Protein AF-H2ZKL7-F1 (afdb_monomer_lite)

Organism: Ciona savignyi (NCBI:txid51511)

Secondary structure (DSSP, 8-state):
--EEE--S-TTPPPSEEE--HHHHH-STTHHHH--HHHHHHHHHHHHHH----SS--TTS-SEEE-TTS-EEES-SSTT--EEEEEE-TTT--EEEPPPBTTTTB--TTTEEEEE-SS--TT----TTT-TTSTT--S--B--TT-SSSB--TTS--HHHHHTTT--HHHHHHTSTTTGGGTT---TT----PPPP---PPPP---------SGGGTT--------

Radius of gyration: 25.39 Å; chains: 1; bounding box: 55×56×82 Å

pLDDT: mean 87.04, std 11.71, range [39.78, 98.5]

Foldseek 3Di: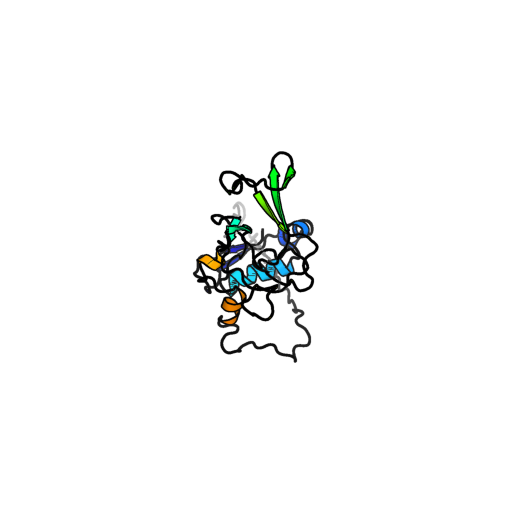
DWAFAADDFFQDATDDIDDDPCNVPDPVCCVVQNDPVLVVVLRVLCHHGVAAAQAADPPWFQWDADPVRDIAGRFFPSQQDFFWWFADPVPRDIDGFDQDPVVSDTPRPGIHTDGDLDGDLLAADDSRYCSNRPSHDHWQACDPVRSNSHQDLPRRHPRNVRVVSHTSVVSVCCHPCNDPHPPPDDPPCPDPDDDDDDDDPDDPDDDDDDDPDPVCPPPDDDDDDD

InterPro domains:
  IPR013642 Calcium-activated chloride channel, N-terminal [PF08434] (2-181)

Structure (mmCIF, N/CA/C/O backbone):
data_AF-H2ZKL7-F1
#
_entry.id   AF-H2ZKL7-F1
#
loop_
_atom_site.group_PDB
_atom_site.id
_atom_site.type_symbol
_atom_site.label_atom_id
_atom_site.label_alt_id
_atom_site.label_comp_id
_atom_site.label_asym_id
_atom_site.label_entity_id
_atom_site.label_seq_id
_atom_site.pdbx_PDB_ins_code
_atom_site.Cartn_x
_atom_site.Cartn_y
_atom_site.Cartn_z
_atom_site.occupancy
_atom_site.B_iso_or_equiv
_atom_site.auth_seq_id
_atom_site.auth_comp_id
_atom_site.auth_asym_id
_atom_site.auth_atom_id
_atom_site.pdbx_PDB_model_num
ATOM 1 N N . MET A 1 1 ? -1.569 13.311 -9.581 1.00 73.75 1 MET A N 1
ATOM 2 C CA . MET A 1 1 ? -1.276 12.166 -8.708 1.00 73.75 1 MET A CA 1
ATOM 3 C C . MET A 1 1 ? -0.642 11.090 -9.568 1.00 73.75 1 MET A C 1
ATOM 5 O O . MET A 1 1 ? -1.073 10.976 -10.717 1.00 73.75 1 MET A O 1
ATOM 9 N N . PRO A 1 2 ? 0.413 10.406 -9.107 1.00 88.00 2 PRO A N 1
ATOM 10 C CA . PRO A 1 2 ? 0.814 9.159 -9.740 1.00 88.00 2 PRO A CA 1
ATOM 11 C C . PRO A 1 2 ? -0.353 8.167 -9.654 1.00 88.00 2 PRO A C 1
ATOM 13 O O . PRO A 1 2 ? -1.121 8.232 -8.701 1.00 88.00 2 PRO A O 1
ATOM 16 N N . TYR A 1 3 ? -0.551 7.363 -10.692 1.00 91.62 3 TYR A N 1
ATOM 17 C CA . TYR A 1 3 ? -1.569 6.314 -10.690 1.00 91.62 3 TYR A CA 1
ATOM 18 C C . TYR A 1 3 ? -1.188 5.207 -11.668 1.00 91.62 3 TYR A C 1
ATOM 20 O O . TYR A 1 3 ? -0.462 5.445 -12.643 1.00 91.62 3 TYR A O 1
ATOM 28 N N . THR A 1 4 ? -1.761 4.031 -11.458 1.00 95.44 4 THR A N 1
ATOM 29 C CA . THR A 1 4 ? -1.640 2.882 -12.346 1.00 95.44 4 THR A CA 1
ATOM 30 C C . THR A 1 4 ? -2.977 2.591 -12.991 1.00 95.44 4 THR A C 1
ATOM 32 O O . THR A 1 4 ? -3.998 2.472 -12.323 1.00 95.44 4 THR A O 1
ATOM 35 N N . LEU A 1 5 ? -2.986 2.469 -14.317 1.00 95.38 5 LEU A N 1
ATOM 36 C CA . LEU A 1 5 ? -4.189 2.053 -15.023 1.00 95.38 5 LEU A CA 1
ATOM 37 C C . LEU A 1 5 ? -4.313 0.528 -14.984 1.00 95.38 5 LEU A C 1
ATOM 39 O O . LEU A 1 5 ? -3.530 -0.166 -15.636 1.00 95.38 5 LEU A O 1
ATOM 43 N N . GLN A 1 6 ? -5.316 0.011 -14.282 1.00 92.62 6 GLN A N 1
ATOM 44 C CA . GLN A 1 6 ? -5.553 -1.422 -14.118 1.00 92.62 6 GLN A CA 1
ATOM 45 C C . GLN A 1 6 ? -7.046 -1.739 -14.263 1.00 92.62 6 GLN A C 1
ATOM 47 O O . GLN A 1 6 ? -7.893 -1.061 -13.697 1.00 92.62 6 GLN A O 1
ATOM 52 N N . TYR A 1 7 ? -7.358 -2.767 -15.055 1.00 90.62 7 TYR A N 1
ATOM 53 C CA . TYR A 1 7 ? -8.729 -3.251 -15.293 1.00 90.62 7 TYR A CA 1
ATOM 54 C C . TYR A 1 7 ? -8.841 -4.780 -15.157 1.00 90.62 7 TYR A C 1
ATOM 56 O O . TYR A 1 7 ? -9.869 -5.359 -15.506 1.00 90.62 7 TYR A O 1
ATOM 64 N N . GLY A 1 8 ? -7.740 -5.441 -14.784 1.00 93.19 8 GLY A N 1
ATOM 65 C CA . GLY A 1 8 ? -7.643 -6.898 -14.718 1.00 93.19 8 GLY A CA 1
ATOM 66 C C . GLY A 1 8 ? -8.291 -7.474 -13.462 1.00 93.19 8 GLY A C 1
ATOM 67 O O . GLY A 1 8 ? -8.859 -6.754 -12.648 1.00 93.19 8 GLY A O 1
ATOM 68 N N . GLN A 1 9 ? -8.212 -8.787 -13.291 1.00 95.31 9 GLN A N 1
ATOM 69 C CA . GLN A 1 9 ? -8.537 -9.421 -12.016 1.00 95.31 9 GLN A CA 1
ATOM 70 C C . GLN A 1 9 ? -7.347 -9.328 -11.056 1.00 95.31 9 GLN A C 1
ATOM 72 O O . GLN A 1 9 ? -6.279 -8.826 -11.403 1.00 95.31 9 GLN A O 1
ATOM 77 N N . CYS A 1 10 ? -7.532 -9.793 -9.823 1.00 97.38 10 CYS A N 1
ATOM 78 C CA . CYS A 1 10 ? -6.416 -9.923 -8.898 1.00 97.38 10 CYS A CA 1
ATOM 79 C C . CYS A 1 10 ? -5.288 -10.772 -9.501 1.00 97.38 10 CYS A C 1
ATOM 81 O O . CYS A 1 10 ? -5.544 -11.880 -9.973 1.00 97.38 10 CYS A O 1
ATOM 83 N N . GLY A 1 11 ? -4.054 -10.269 -9.456 1.00 97.31 11 GLY A N 1
ATOM 84 C CA . GLY A 1 11 ? -2.891 -10.945 -10.039 1.00 97.31 11 GLY A CA 1
ATOM 85 C C . GLY A 1 11 ? -2.596 -10.560 -11.492 1.00 97.31 11 GLY A C 1
ATOM 86 O O . GLY A 1 11 ? -1.496 -10.832 -11.974 1.00 97.31 11 GLY A O 1
ATOM 87 N N . ASP A 1 12 ? -3.534 -9.913 -12.192 1.00 97.25 12 ASP A N 1
ATOM 88 C CA . ASP A 1 12 ? -3.324 -9.476 -13.572 1.00 97.25 12 ASP A CA 1
ATOM 89 C C . ASP A 1 12 ? -2.547 -8.151 -13.612 1.00 97.25 12 ASP A C 1
ATOM 91 O O . ASP A 1 12 ? -3.013 -7.155 -13.053 1.00 97.25 12 ASP A O 1
ATOM 95 N N . PRO A 1 13 ? -1.416 -8.073 -14.336 1.00 97.06 13 PRO A N 1
ATOM 96 C CA . PRO A 1 13 ? -0.645 -6.842 -14.441 1.00 97.06 13 PRO A CA 1
ATOM 97 C C . PRO A 1 13 ? -1.461 -5.648 -14.961 1.00 97.06 13 PRO A C 1
ATOM 99 O O . PRO A 1 13 ? -2.253 -5.757 -15.908 1.00 97.06 13 PRO A O 1
ATOM 102 N N . GLY A 1 14 ? -1.197 -4.474 -14.389 1.00 96.69 14 GLY A N 1
ATOM 103 C CA . GLY A 1 14 ? -1.683 -3.196 -14.895 1.00 96.69 14 GLY A CA 1
ATOM 104 C C . GLY A 1 14 ? -1.145 -2.864 -16.296 1.00 96.69 14 GLY A C 1
ATOM 105 O O . GLY A 1 14 ? -0.253 -3.514 -16.843 1.00 96.69 14 GLY A O 1
ATOM 106 N N . LYS A 1 15 ? -1.695 -1.816 -16.914 1.00 96.44 15 LYS A N 1
ATOM 107 C CA . LYS A 1 15 ? -1.325 -1.378 -18.270 1.00 96.44 15 LYS A CA 1
ATOM 108 C C . LYS A 1 15 ? -0.126 -0.439 -18.281 1.00 96.44 15 LYS A C 1
ATOM 110 O O . LYS A 1 15 ? 0.789 -0.636 -19.076 1.00 96.44 15 LYS A O 1
ATOM 115 N N . TYR A 1 16 ? -0.154 0.599 -17.450 1.00 95.88 16 TYR A N 1
ATOM 116 C CA . TYR A 1 16 ? 0.937 1.563 -17.318 1.00 95.88 16 TYR A CA 1
ATOM 117 C C . TYR A 1 16 ? 0.824 2.339 -16.006 1.00 95.88 16 TYR A C 1
ATOM 119 O O . TYR A 1 16 ? -0.274 2.523 -15.483 1.00 95.88 16 TYR A O 1
ATOM 127 N N . ILE A 1 17 ? 1.964 2.851 -15.538 1.00 95.38 17 ILE A N 1
ATOM 128 C CA . ILE A 1 17 ? 2.034 3.868 -14.485 1.00 95.38 17 ILE A CA 1
ATOM 129 C C . ILE A 1 17 ? 2.115 5.234 -15.160 1.00 95.38 17 ILE A C 1
ATOM 131 O O . ILE A 1 17 ? 2.919 5.445 -16.072 1.00 95.38 17 ILE A O 1
ATOM 135 N N . HIS A 1 18 ? 1.301 6.178 -14.708 1.00 93.12 18 HIS A N 1
ATOM 136 C CA . HIS A 1 18 ? 1.374 7.568 -15.120 1.00 93.12 18 HIS A CA 1
ATOM 137 C C . HIS A 1 18 ? 1.986 8.413 -14.006 1.00 93.12 18 HIS A C 1
ATOM 139 O O . HIS A 1 18 ? 1.394 8.578 -12.944 1.00 93.12 18 HIS A O 1
ATOM 145 N N . LEU A 1 19 ? 3.157 8.996 -14.266 1.00 90.50 19 LEU A N 1
ATOM 146 C CA . LEU A 1 19 ? 3.819 9.937 -13.363 1.00 90.50 19 LEU A CA 1
ATOM 147 C C . LEU A 1 19 ? 3.780 11.334 -13.985 1.00 90.50 19 LEU A C 1
ATOM 149 O O . LEU A 1 19 ? 4.316 11.550 -15.073 1.00 90.50 19 LEU A O 1
ATOM 153 N N . THR A 1 20 ? 3.156 12.298 -13.307 1.00 86.88 20 THR A N 1
ATOM 154 C CA . THR A 1 20 ? 3.090 13.672 -13.822 1.00 86.88 20 THR A CA 1
ATOM 155 C C . THR A 1 20 ? 4.429 14.398 -13.627 1.00 86.88 20 THR A C 1
ATOM 157 O O . THR A 1 20 ? 5.097 14.183 -12.613 1.00 86.88 20 THR A O 1
ATOM 160 N N . PRO A 1 21 ? 4.824 15.323 -14.527 1.00 85.94 21 PRO A N 1
ATOM 161 C CA . PRO A 1 21 ? 6.044 16.114 -14.346 1.00 85.94 21 PRO A CA 1
ATOM 162 C C . PRO A 1 21 ? 6.085 16.853 -13.005 1.00 85.94 21 PRO A C 1
ATOM 164 O O . PRO A 1 21 ? 7.119 16.870 -12.344 1.00 85.94 21 PRO A O 1
ATOM 167 N N . ASN A 1 22 ? 4.945 17.391 -12.558 1.00 84.19 22 ASN A N 1
ATOM 168 C CA . ASN A 1 22 ? 4.847 18.066 -11.264 1.00 84.19 22 ASN A CA 1
ATOM 169 C C . ASN A 1 22 ? 5.167 17.123 -10.100 1.00 84.19 22 ASN A C 1
ATOM 171 O O . ASN A 1 22 ? 5.907 17.521 -9.209 1.00 84.19 22 ASN A O 1
ATOM 175 N N . TYR A 1 23 ? 4.678 15.877 -10.129 1.00 84.25 23 TYR A N 1
ATOM 176 C CA . TYR A 1 23 ? 4.999 14.878 -9.106 1.00 84.25 23 TYR A CA 1
ATOM 177 C C . TYR A 1 23 ? 6.506 14.583 -9.044 1.00 84.25 23 TYR A C 1
ATOM 179 O O . TYR A 1 23 ? 7.091 14.502 -7.964 1.00 84.25 23 TYR A O 1
ATOM 187 N N . ILE A 1 24 ? 7.158 14.475 -10.204 1.00 83.62 24 ILE A N 1
ATOM 188 C CA . ILE A 1 24 ? 8.599 14.214 -10.277 1.00 83.62 24 ILE A CA 1
ATOM 189 C C . ILE A 1 24 ? 9.409 15.414 -9.767 1.00 83.62 24 ILE A C 1
ATOM 191 O O . ILE A 1 24 ? 10.332 15.233 -8.970 1.00 83.62 24 ILE A O 1
ATOM 195 N N . LEU A 1 25 ? 9.062 16.628 -10.201 1.00 84.50 25 LEU A N 1
ATOM 196 C CA . LEU A 1 25 ? 9.893 17.822 -10.027 1.00 84.50 25 LEU A CA 1
ATOM 197 C C . LEU A 1 25 ? 9.624 18.599 -8.730 1.00 84.50 25 LEU A C 1
ATOM 199 O O . LEU A 1 25 ? 10.547 19.217 -8.208 1.00 84.50 25 LEU A O 1
ATOM 203 N N . SER A 1 26 ? 8.399 18.583 -8.198 1.00 80.75 26 SER A N 1
ATOM 204 C CA . SER A 1 26 ? 8.058 19.311 -6.967 1.00 80.75 26 SER A CA 1
ATOM 205 C C . SER A 1 26 ? 8.374 18.481 -5.721 1.00 80.75 26 SER A C 1
ATOM 207 O O . SER A 1 26 ? 8.190 17.260 -5.701 1.00 80.75 26 SER A O 1
ATOM 209 N N . ASN A 1 27 ? 8.849 19.151 -4.670 1.00 77.12 27 ASN A N 1
ATOM 210 C CA . ASN A 1 27 ? 8.999 18.570 -3.334 1.00 77.12 27 ASN A CA 1
ATOM 211 C C . ASN A 1 27 ? 7.775 18.827 -2.445 1.00 77.12 27 ASN A C 1
ATOM 213 O O . ASN A 1 27 ? 7.593 18.121 -1.460 1.00 77.12 27 ASN A O 1
ATOM 217 N N . ASP A 1 28 ? 6.904 19.765 -2.817 1.00 73.44 28 ASP A N 1
ATOM 218 C CA . ASP A 1 28 ? 5.717 20.143 -2.034 1.00 73.44 28 ASP A CA 1
ATOM 219 C C . ASP A 1 28 ? 4.688 19.004 -1.993 1.00 73.44 28 ASP A C 1
ATOM 221 O O . ASP A 1 28 ? 3.947 18.832 -1.033 1.00 73.44 28 ASP A O 1
ATOM 225 N N . ILE A 1 29 ? 4.698 18.163 -3.028 1.00 70.38 29 ILE A N 1
ATOM 226 C CA . ILE A 1 29 ? 3.810 17.010 -3.186 1.00 70.38 29 ILE A CA 1
ATOM 227 C C . ILE A 1 29 ? 4.195 15.867 -2.220 1.00 70.38 29 ILE A C 1
ATOM 229 O O . ILE A 1 29 ? 3.364 15.025 -1.893 1.00 70.38 29 ILE A O 1
ATOM 233 N N . VAL A 1 30 ? 5.424 15.852 -1.687 1.00 68.00 30 VAL A N 1
ATOM 234 C CA . VAL A 1 30 ? 5.883 14.819 -0.735 1.00 68.00 30 VAL A CA 1
ATOM 235 C C . VAL A 1 30 ? 5.083 14.861 0.570 1.00 68.00 30 VAL A C 1
ATOM 237 O O . VAL A 1 30 ? 4.820 13.810 1.145 1.00 68.00 30 VAL A O 1
ATOM 240 N N . GLN A 1 31 ? 4.635 16.044 1.007 1.00 64.94 31 GLN A N 1
ATOM 241 C CA . GLN A 1 31 ? 3.842 16.180 2.235 1.00 64.94 31 GLN A CA 1
ATOM 242 C C . GLN A 1 31 ? 2.488 15.463 2.157 1.00 64.94 31 GLN A C 1
ATOM 244 O O . GLN A 1 31 ? 1.984 15.017 3.179 1.00 64.94 31 GLN A O 1
ATOM 249 N N . SER A 1 32 ? 1.902 15.335 0.962 1.00 66.62 32 SER A N 1
ATOM 250 C CA . SER A 1 32 ? 0.575 14.725 0.787 1.00 66.62 32 SER A CA 1
ATOM 251 C C . SER A 1 32 ? 0.618 13.249 0.389 1.00 66.62 32 SER A C 1
ATOM 253 O O . SER A 1 32 ? -0.333 12.530 0.661 1.00 66.62 32 SER A O 1
ATOM 255 N N . PHE A 1 33 ? 1.688 12.794 -0.272 1.00 70.38 33 PHE A N 1
ATOM 256 C CA . PHE A 1 33 ? 1.771 11.434 -0.839 1.00 70.38 33 PHE A CA 1
ATOM 257 C C . PHE A 1 33 ? 2.881 10.575 -0.225 1.00 70.38 33 PHE A C 1
ATOM 259 O O . PHE A 1 33 ? 3.033 9.404 -0.583 1.00 70.38 33 PHE A O 1
ATOM 266 N N . GLY A 1 34 ? 3.655 11.154 0.692 1.00 78.88 34 GLY A N 1
ATOM 267 C CA . GLY A 1 34 ? 4.795 10.514 1.318 1.00 78.88 34 GLY A CA 1
ATOM 268 C C . GLY A 1 34 ? 6.055 10.505 0.451 1.00 78.88 34 GLY A C 1
ATOM 269 O O . GLY A 1 34 ? 6.125 11.133 -0.614 1.00 78.88 34 GLY A O 1
ATOM 270 N N . PRO A 1 35 ? 7.096 9.788 0.907 1.00 88.00 35 PRO A N 1
ATOM 271 C CA . PRO A 1 35 ? 8.345 9.650 0.174 1.00 88.00 35 PRO A CA 1
ATOM 272 C C . PRO A 1 35 ? 8.117 9.076 -1.230 1.00 88.00 35 PRO A C 1
ATOM 274 O O . PRO A 1 35 ? 7.565 7.987 -1.379 1.00 88.00 35 PRO A O 1
ATOM 277 N N . LYS A 1 36 ? 8.637 9.754 -2.264 1.00 88.50 36 LYS A N 1
ATOM 278 C CA . LYS A 1 36 ? 8.412 9.388 -3.680 1.00 88.50 36 LYS A CA 1
ATOM 279 C C . LYS A 1 36 ? 8.710 7.921 -3.998 1.00 88.50 36 LYS A C 1
ATOM 281 O O . LYS A 1 36 ? 8.048 7.330 -4.847 1.00 88.50 36 LYS A O 1
ATOM 286 N N . GLY A 1 37 ? 9.712 7.345 -3.330 1.00 89.62 37 GLY A N 1
ATOM 287 C CA . GLY A 1 37 ? 10.074 5.936 -3.479 1.00 89.62 37 GLY A CA 1
ATOM 288 C C . GLY A 1 37 ? 8.943 4.990 -3.074 1.00 89.62 37 GLY A C 1
ATOM 289 O O . GLY A 1 37 ? 8.661 4.053 -3.811 1.00 89.62 37 GLY A O 1
ATOM 290 N N . LYS A 1 38 ? 8.248 5.268 -1.966 1.00 92.69 38 LYS A N 1
ATOM 291 C CA . LYS A 1 38 ? 7.132 4.444 -1.482 1.00 92.69 38 LYS A CA 1
ATOM 292 C C . LYS A 1 38 ? 5.947 4.505 -2.434 1.00 92.69 38 LYS A C 1
ATOM 294 O O . LYS A 1 38 ? 5.414 3.472 -2.811 1.00 92.69 38 LYS A O 1
ATOM 299 N N . THR A 1 39 ? 5.609 5.695 -2.922 1.00 91.94 39 THR A N 1
ATOM 300 C CA . THR A 1 39 ? 4.554 5.854 -3.927 1.00 91.94 39 THR A CA 1
ATOM 301 C C . THR A 1 39 ? 4.895 5.128 -5.231 1.00 91.94 39 THR A C 1
ATOM 303 O O . THR A 1 39 ? 4.032 4.498 -5.823 1.00 91.94 39 THR A O 1
ATOM 306 N N . ILE A 1 40 ? 6.157 5.150 -5.680 1.00 92.50 40 ILE A N 1
ATOM 307 C CA . ILE A 1 40 ? 6.570 4.372 -6.860 1.00 92.50 40 ILE A CA 1
ATOM 308 C C . ILE A 1 40 ? 6.426 2.866 -6.604 1.00 92.50 40 ILE A C 1
ATOM 310 O O . ILE A 1 40 ? 5.991 2.157 -7.504 1.00 92.50 40 ILE A O 1
ATOM 314 N N . VAL A 1 41 ? 6.771 2.372 -5.410 1.00 95.56 41 VAL A N 1
ATOM 315 C CA . VAL A 1 41 ? 6.591 0.954 -5.046 1.00 95.56 41 VAL A CA 1
ATOM 316 C C . VAL A 1 41 ? 5.110 0.574 -5.010 1.00 95.56 41 VAL A C 1
ATOM 318 O O . VAL A 1 41 ? 4.753 -0.474 -5.534 1.00 95.56 41 VAL A O 1
ATOM 321 N N . HIS A 1 42 ? 4.261 1.433 -4.449 1.00 96.00 42 HIS A N 1
ATOM 322 C CA . HIS A 1 42 ? 2.806 1.279 -4.432 1.00 96.00 42 HIS A CA 1
ATOM 323 C C . HIS A 1 42 ? 2.236 1.143 -5.856 1.00 96.00 42 HIS A C 1
ATOM 325 O O . HIS A 1 42 ? 1.623 0.133 -6.191 1.00 96.00 42 HIS A O 1
ATOM 331 N N . GLU A 1 43 ? 2.560 2.082 -6.751 1.00 96.06 43 GLU A N 1
ATOM 332 C CA . GLU A 1 43 ? 2.130 2.013 -8.157 1.00 96.06 43 GLU A CA 1
ATOM 333 C C . GLU A 1 43 ? 2.742 0.828 -8.915 1.00 96.06 43 GLU A C 1
ATOM 335 O O . GLU A 1 43 ? 2.103 0.189 -9.752 1.00 96.06 43 GLU A O 1
ATOM 340 N N . TRP A 1 44 ? 3.996 0.491 -8.618 1.00 96.75 44 TRP A N 1
ATOM 341 C CA . TRP A 1 44 ? 4.634 -0.687 -9.190 1.00 96.75 44 TRP A CA 1
ATOM 342 C C . TRP A 1 44 ? 3.928 -1.976 -8.777 1.00 96.75 44 TRP A C 1
ATOM 344 O O . TRP A 1 44 ? 3.817 -2.882 -9.600 1.00 96.75 44 TRP A O 1
ATOM 354 N N . ALA A 1 45 ? 3.433 -2.064 -7.542 1.00 97.94 45 ALA A N 1
ATOM 355 C CA . ALA A 1 45 ? 2.720 -3.238 -7.065 1.00 97.94 45 ALA A CA 1
ATOM 356 C C . ALA A 1 45 ? 1.415 -3.454 -7.845 1.00 97.94 45 ALA A C 1
ATOM 358 O O . ALA A 1 45 ? 1.188 -4.567 -8.330 1.00 97.94 45 ALA A O 1
ATOM 359 N N . HIS A 1 46 ? 0.626 -2.395 -8.067 1.00 97.75 46 HIS A N 1
ATOM 360 C CA . HIS A 1 46 ? -0.513 -2.436 -8.993 1.00 97.75 46 HIS A CA 1
ATOM 361 C C . HIS A 1 46 ? -0.071 -2.919 -10.380 1.00 97.75 46 HIS A C 1
ATOM 363 O O . HIS A 1 46 ? -0.567 -3.913 -10.910 1.00 97.75 46 HIS A O 1
ATOM 369 N N . LEU A 1 47 ? 0.945 -2.268 -10.958 1.00 98.00 47 LEU A N 1
ATOM 370 C CA . LEU A 1 47 ? 1.377 -2.557 -12.322 1.00 98.00 47 LEU A CA 1
ATOM 371 C C . LEU A 1 47 ? 1.855 -4.002 -12.492 1.00 98.00 47 LEU A C 1
ATOM 373 O O . LEU A 1 47 ? 1.484 -4.657 -13.462 1.00 98.00 47 LEU A O 1
ATOM 377 N N . ARG A 1 48 ? 2.731 -4.478 -11.609 1.00 97.69 48 ARG A N 1
ATOM 378 C CA . ARG A 1 48 ? 3.461 -5.735 -11.792 1.00 97.69 48 ARG A CA 1
ATOM 379 C C . ARG A 1 48 ? 2.668 -6.942 -11.319 1.00 97.69 48 ARG A C 1
ATOM 381 O O . ARG A 1 48 ? 2.706 -7.969 -11.992 1.00 97.69 48 ARG A O 1
ATOM 388 N N . TRP A 1 49 ? 2.000 -6.818 -10.176 1.00 98.00 49 TRP A N 1
ATOM 389 C CA . TRP A 1 49 ? 1.370 -7.945 -9.489 1.00 98.00 49 TRP A CA 1
ATOM 390 C C . TRP A 1 49 ? -0.153 -7.877 -9.493 1.00 98.00 49 TRP A C 1
ATOM 392 O O . TRP A 1 49 ? -0.784 -8.791 -8.973 1.00 98.00 49 TRP A O 1
ATOM 402 N N . GLY A 1 50 ? -0.758 -6.828 -10.059 1.00 97.88 50 GLY A N 1
ATOM 403 C CA . GLY A 1 50 ? -2.213 -6.745 -10.167 1.00 97.88 50 GLY A CA 1
ATOM 404 C C . GLY A 1 50 ? -2.910 -6.724 -8.812 1.00 97.88 50 GLY A C 1
ATOM 405 O O . GLY A 1 50 ? -3.987 -7.305 -8.658 1.00 97.88 50 GLY A O 1
ATOM 406 N N . VAL A 1 51 ? -2.264 -6.128 -7.806 1.00 98.12 51 VAL A N 1
ATOM 407 C CA . VAL A 1 51 ? -2.855 -5.913 -6.482 1.00 98.12 51 VAL A CA 1
ATOM 408 C C . VAL A 1 51 ? -3.645 -4.604 -6.470 1.00 98.12 51 VAL A C 1
ATOM 410 O O . VAL A 1 51 ? -3.649 -3.853 -7.445 1.00 98.12 51 VAL A O 1
ATOM 413 N N . TYR A 1 52 ? -4.349 -4.347 -5.377 1.00 97.25 52 TYR A N 1
ATOM 414 C CA . TYR A 1 52 ? -5.285 -3.236 -5.220 1.00 97.25 52 TYR A CA 1
ATOM 415 C C . TYR A 1 52 ? -5.095 -2.631 -3.834 1.00 97.25 52 TYR A C 1
ATOM 417 O O . TYR A 1 52 ? -4.415 -3.232 -2.998 1.00 97.25 52 TYR A O 1
ATOM 425 N N . ASP A 1 53 ? -5.708 -1.478 -3.602 1.00 96.62 53 ASP A N 1
ATOM 426 C CA . ASP A 1 53 ? -5.598 -0.789 -2.325 1.00 96.62 53 ASP A CA 1
ATOM 427 C C . ASP A 1 53 ? -6.313 -1.541 -1.201 1.00 96.62 53 ASP A C 1
ATOM 429 O O . ASP A 1 53 ? -7.402 -2.104 -1.356 1.00 96.62 53 ASP A O 1
ATOM 433 N N . GLU A 1 54 ? -5.660 -1.536 -0.043 1.00 96.94 54 GLU A N 1
ATOM 434 C CA . GLU A 1 54 ? -6.139 -2.093 1.218 1.00 96.94 54 GLU A CA 1
ATOM 435 C C . GLU A 1 54 ? -6.764 -1.013 2.130 1.00 96.94 54 GLU A C 1
ATOM 437 O O . GLU A 1 54 ? -7.112 -1.289 3.283 1.00 96.94 54 GLU A O 1
ATOM 442 N N . SER A 1 55 ? -6.912 0.216 1.630 1.00 93.62 55 SER A N 1
ATOM 443 C CA . SER A 1 55 ? -7.729 1.308 2.187 1.00 93.62 55 SER A CA 1
ATOM 444 C C . SER A 1 55 ? -9.064 1.441 1.439 1.00 93.62 55 SER A C 1
ATOM 446 O O . SER A 1 55 ? -9.298 0.774 0.428 1.00 93.62 55 SER A O 1
ATOM 448 N N . ALA A 1 56 ? -9.971 2.277 1.948 1.00 90.31 56 ALA A N 1
ATOM 449 C CA . ALA A 1 56 ? -11.185 2.625 1.219 1.00 90.31 56 ALA A CA 1
ATOM 450 C C . ALA A 1 56 ? -10.845 3.472 -0.019 1.00 90.31 56 ALA A C 1
ATOM 452 O O . ALA A 1 56 ? -10.250 4.543 0.084 1.00 90.31 56 ALA A O 1
ATOM 453 N N . THR A 1 57 ? -11.227 2.977 -1.196 1.00 87.12 57 THR A N 1
ATOM 454 C CA . THR A 1 57 ? -11.192 3.717 -2.464 1.00 87.12 57 THR A CA 1
ATOM 455 C C . THR A 1 57 ? -12.613 4.067 -2.910 1.00 87.12 57 THR A C 1
ATOM 457 O O . THR A 1 57 ? -13.594 3.714 -2.251 1.00 87.12 57 THR A O 1
ATOM 460 N N . GLU A 1 58 ? -12.759 4.792 -4.023 1.00 84.12 58 GLU A N 1
ATOM 461 C CA . GLU A 1 58 ? -14.073 5.195 -4.535 1.00 84.12 58 GLU A CA 1
ATOM 462 C C . GLU A 1 58 ? -15.018 3.987 -4.687 1.00 84.12 58 GLU A C 1
ATOM 464 O O . GLU A 1 58 ? -14.718 3.013 -5.378 1.00 84.12 58 GLU A O 1
ATOM 469 N N . GLY A 1 59 ? -16.182 4.061 -4.037 1.00 85.81 59 GLY A N 1
ATOM 470 C CA . GLY A 1 59 ? -17.180 2.988 -4.042 1.00 85.81 59 GLY A CA 1
ATOM 471 C C . GLY A 1 59 ? -17.024 1.946 -2.930 1.00 85.81 59 GLY A C 1
ATOM 472 O O . GLY A 1 59 ? -17.795 0.986 -2.917 1.00 85.81 59 GLY A O 1
ATOM 473 N N . TYR A 1 60 ? -16.083 2.138 -2.003 1.00 89.44 60 TYR A N 1
ATOM 474 C CA . TYR A 1 60 ? -15.920 1.324 -0.799 1.00 89.44 60 TYR A CA 1
ATOM 475 C C . TYR A 1 60 ? -16.189 2.135 0.465 1.00 89.44 60 TYR A C 1
ATOM 477 O O . TYR A 1 60 ? -15.972 3.345 0.508 1.00 89.44 60 TYR A O 1
ATOM 485 N N . ASP A 1 61 ? -16.675 1.454 1.500 1.00 88.81 61 ASP A N 1
ATOM 486 C CA . ASP A 1 61 ? -17.017 2.093 2.764 1.00 88.81 61 ASP A CA 1
ATOM 487 C C . ASP A 1 61 ? -15.749 2.414 3.570 1.00 88.81 61 ASP A C 1
ATOM 489 O O . ASP A 1 61 ? -14.921 1.539 3.817 1.00 88.81 61 ASP A O 1
ATOM 493 N N . GLU A 1 62 ? -15.625 3.655 4.044 1.00 88.88 62 GLU A N 1
ATOM 494 C CA . GLU A 1 62 ? -14.535 4.114 4.930 1.00 88.88 62 GLU A CA 1
ATOM 495 C C . GLU A 1 62 ? -14.508 3.378 6.278 1.00 88.88 62 GLU A C 1
ATOM 497 O O . GLU A 1 62 ? -13.468 3.273 6.932 1.00 88.88 62 GLU A O 1
ATOM 502 N N . PHE A 1 63 ? -15.658 2.850 6.703 1.00 90.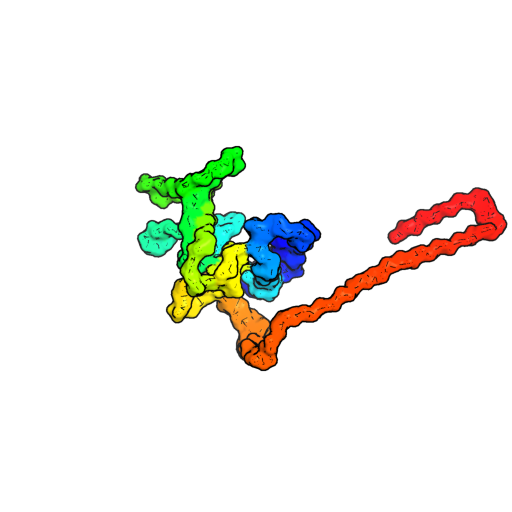31 63 PHE A N 1
ATOM 503 C CA . PHE A 1 63 ? -15.821 2.178 7.985 1.00 90.31 63 PHE A CA 1
ATOM 504 C C . PHE A 1 63 ? -16.702 0.941 7.868 1.00 90.31 63 PHE A C 1
ATOM 506 O O . PHE A 1 63 ? -17.622 0.882 7.055 1.00 90.31 63 PHE A O 1
ATOM 513 N N . TYR A 1 64 ? -16.468 -0.023 8.751 1.00 89.75 64 TYR A N 1
ATOM 514 C CA . TYR A 1 64 ? -17.249 -1.248 8.850 1.00 89.75 64 TYR A CA 1
ATOM 515 C C . TYR A 1 64 ? -17.339 -1.725 10.298 1.00 89.75 64 TYR A C 1
ATOM 517 O O . TYR A 1 64 ? -16.579 -1.297 11.165 1.00 89.75 64 TYR A O 1
ATOM 525 N N . TYR A 1 65 ? -18.274 -2.631 10.568 1.00 88.00 65 TYR A N 1
ATOM 526 C CA . TYR A 1 65 ? -18.362 -3.304 11.859 1.00 88.00 65 TYR A CA 1
ATOM 527 C C . TYR A 1 65 ? -17.619 -4.634 11.805 1.00 88.00 65 TYR A C 1
ATOM 529 O O . TYR A 1 65 ? -17.856 -5.458 10.918 1.00 88.00 65 TYR A O 1
ATOM 537 N N . ASP A 1 66 ? -16.723 -4.856 12.763 1.00 86.81 66 ASP A N 1
ATOM 538 C CA . ASP A 1 66 ? -16.077 -6.146 12.943 1.00 86.81 66 ASP A CA 1
ATOM 539 C C . ASP A 1 66 ? -17.076 -7.203 13.461 1.00 86.81 66 ASP A C 1
ATOM 541 O O . ASP A 1 66 ? -18.246 -6.942 13.750 1.00 86.81 66 ASP A O 1
ATOM 545 N N . THR A 1 67 ? -16.607 -8.441 13.616 1.00 86.12 67 THR A N 1
ATOM 546 C CA . THR A 1 67 ? -17.442 -9.554 14.105 1.00 86.12 67 THR A CA 1
ATOM 547 C C . THR A 1 67 ? -17.930 -9.384 15.545 1.00 86.12 67 THR A C 1
ATOM 549 O O . THR A 1 67 ? -18.839 -10.099 15.955 1.00 86.12 67 THR A O 1
ATOM 552 N N . ASN A 1 68 ? -17.324 -8.481 16.315 1.00 87.56 68 ASN A N 1
ATOM 553 C CA . ASN A 1 68 ? -17.710 -8.162 17.686 1.00 87.56 68 ASN A CA 1
ATOM 554 C C . ASN A 1 68 ? -18.649 -6.944 17.749 1.00 87.56 68 ASN A C 1
ATOM 556 O O . ASN A 1 68 ? -19.004 -6.508 18.842 1.00 87.56 68 ASN A O 1
ATOM 560 N N . GLY A 1 69 ? -19.041 -6.382 16.599 1.00 83.06 69 GLY A N 1
ATOM 561 C CA . GLY A 1 69 ? -19.841 -5.162 16.527 1.00 83.06 69 GLY A CA 1
ATOM 562 C C . GLY A 1 69 ? -19.056 -3.898 16.879 1.00 83.06 69 GLY A C 1
ATOM 563 O O . GLY A 1 69 ? -19.664 -2.863 17.153 1.00 83.06 69 GLY A O 1
ATOM 564 N N . LYS A 1 70 ? -17.719 -3.956 16.876 1.00 85.06 70 LYS A N 1
ATOM 565 C CA . LYS A 1 70 ? -16.859 -2.783 17.014 1.00 85.06 70 LYS A CA 1
ATOM 566 C C . LYS A 1 70 ? -16.717 -2.112 15.654 1.00 85.06 70 LYS A C 1
ATOM 568 O O . LYS A 1 70 ? -16.444 -2.765 14.652 1.00 85.06 70 LYS A O 1
ATOM 573 N N . LEU A 1 71 ? -16.888 -0.800 15.639 1.00 85.44 71 LEU A N 1
ATOM 574 C CA . LEU A 1 71 ? -16.617 0.012 14.467 1.00 85.44 71 LEU A CA 1
ATOM 575 C C . LEU A 1 71 ? -15.107 0.073 14.190 1.00 85.44 71 LEU A C 1
ATOM 577 O O . LEU A 1 71 ? -14.332 0.437 15.075 1.00 85.44 71 LEU A O 1
ATOM 581 N N . GLU A 1 72 ? -14.716 -0.214 12.956 1.00 90.38 72 GLU A N 1
ATOM 582 C CA . GLU A 1 72 ? -13.344 -0.154 12.460 1.00 90.38 72 GLU A CA 1
ATOM 583 C C . GLU A 1 72 ? -13.271 0.668 11.171 1.00 90.38 72 GLU A C 1
ATOM 585 O O . GLU A 1 72 ? -14.229 0.731 10.399 1.00 90.38 72 GLU A O 1
ATOM 590 N N . ALA A 1 73 ? -12.123 1.302 10.940 1.00 92.38 73 ALA A N 1
ATOM 591 C CA . ALA A 1 73 ? -11.825 1.946 9.666 1.00 92.38 73 ALA A CA 1
ATOM 592 C C . ALA A 1 73 ? -11.334 0.913 8.648 1.00 92.38 73 ALA A C 1
ATOM 594 O O . ALA A 1 73 ? -10.618 -0.030 8.999 1.00 92.38 73 ALA A O 1
ATOM 595 N N . THR A 1 74 ? -11.661 1.115 7.378 1.00 94.25 74 THR A N 1
ATOM 596 C CA . THR A 1 74 ? -11.166 0.300 6.266 1.00 94.25 74 THR A CA 1
ATOM 597 C C . THR A 1 74 ? -9.689 0.604 6.024 1.00 94.25 74 THR A C 1
ATOM 599 O O . THR A 1 74 ? -9.321 1.559 5.344 1.00 94.25 74 THR A O 1
ATOM 602 N N . ARG A 1 75 ? -8.818 -0.213 6.622 1.00 95.44 75 ARG A N 1
ATOM 603 C CA . ARG A 1 75 ? -7.357 -0.083 6.547 1.00 95.44 75 ARG A CA 1
ATOM 604 C C . ARG A 1 75 ? -6.664 -1.431 6.702 1.00 95.44 75 ARG A C 1
ATOM 606 O O . ARG A 1 75 ? -7.251 -2.377 7.239 1.00 95.44 75 ARG A O 1
ATOM 613 N N . CYS A 1 76 ? -5.387 -1.482 6.332 1.00 97.19 76 CYS A N 1
ATOM 614 C CA . CYS A 1 76 ? -4.510 -2.596 6.669 1.00 97.19 76 CYS A CA 1
ATOM 615 C C . CYS A 1 76 ? -3.134 -2.108 7.146 1.00 97.19 76 CYS A C 1
ATOM 617 O O . CYS A 1 76 ? -2.538 -1.256 6.477 1.00 97.19 76 CYS A O 1
ATOM 619 N N . PRO A 1 77 ? -2.605 -2.655 8.257 1.00 97.44 77 PRO A N 1
ATOM 620 C CA . PRO A 1 77 ? -3.223 -3.609 9.193 1.00 97.44 77 PRO A CA 1
ATOM 621 C C . PRO A 1 77 ? -4.213 -2.931 10.162 1.00 97.44 77 PRO A C 1
ATOM 623 O O . PRO A 1 77 ? -4.278 -1.707 10.256 1.00 97.44 77 PRO A O 1
ATOM 626 N N . VAL A 1 78 ? -4.978 -3.720 10.930 1.00 95.56 78 VAL A N 1
ATOM 627 C CA . VAL A 1 78 ? -5.898 -3.184 11.966 1.00 95.56 78 VAL A CA 1
ATOM 628 C C . VAL A 1 78 ? -5.140 -2.425 13.064 1.00 95.56 78 VAL A C 1
ATOM 630 O O . VAL A 1 78 ? -5.668 -1.459 13.617 1.00 95.56 78 VAL A O 1
ATOM 633 N N . SER A 1 79 ? -3.902 -2.840 13.346 1.00 96.50 79 SER A N 1
ATOM 634 C CA . SER A 1 79 ? -2.995 -2.250 14.342 1.00 96.50 79 SER A CA 1
ATOM 635 C C . SER A 1 79 ? -2.525 -0.830 13.996 1.00 96.50 79 SER A C 1
ATOM 637 O O . SER A 1 79 ? -2.005 -0.146 14.876 1.00 96.50 79 SER A O 1
ATOM 639 N N . LEU A 1 80 ? -2.709 -0.381 12.744 1.00 96.81 80 LEU A N 1
ATOM 640 C CA . LEU A 1 80 ? -2.467 1.003 12.350 1.00 96.81 80 LEU A CA 1
ATOM 641 C C . LEU A 1 80 ? -3.397 1.907 13.166 1.00 96.81 80 LEU A C 1
ATOM 643 O O . LEU A 1 80 ? -4.606 1.938 12.953 1.00 96.81 80 LEU A O 1
ATOM 647 N N . ASN A 1 81 ? -2.835 2.634 14.121 1.00 95.56 81 ASN A N 1
ATOM 648 C CA . ASN A 1 81 ? -3.574 3.493 15.030 1.00 95.56 81 ASN A CA 1
ATOM 649 C C . ASN A 1 81 ? -3.867 4.851 14.395 1.00 95.56 81 ASN A C 1
ATOM 651 O O . ASN A 1 81 ? -3.130 5.357 13.550 1.00 95.56 81 ASN A O 1
ATOM 655 N N . GLY A 1 82 ? -4.945 5.476 14.837 1.00 93.88 82 GLY A N 1
ATOM 656 C CA . GLY A 1 82 ? -5.343 6.790 14.361 1.00 93.88 82 GLY A CA 1
ATOM 657 C C . GLY A 1 82 ? -6.697 7.188 14.911 1.00 93.88 82 GLY A C 1
ATOM 658 O O . GLY A 1 82 ? -7.255 6.505 15.774 1.00 93.88 82 GLY A O 1
ATOM 659 N N . GLU A 1 83 ? -7.236 8.272 14.370 1.00 91.25 83 GLU A N 1
ATOM 660 C CA . GLU A 1 83 ? -8.518 8.835 14.781 1.00 91.25 83 GLU A CA 1
ATOM 661 C C . GLU A 1 83 ? -9.475 8.954 13.612 1.00 91.25 83 GLU A C 1
ATOM 663 O O . GLU A 1 83 ? -9.090 9.218 12.475 1.00 91.25 83 GLU A O 1
ATOM 668 N N . ASN A 1 84 ? -10.755 8.808 13.927 1.00 89.19 84 ASN A N 1
ATOM 669 C CA . ASN A 1 84 ? -11.827 9.076 12.988 1.00 89.19 84 ASN A CA 1
ATOM 670 C C . ASN A 1 84 ? -12.181 10.557 13.122 1.00 89.19 84 ASN A C 1
ATOM 672 O O . ASN A 1 84 ? -12.737 10.974 14.145 1.00 89.19 84 ASN A O 1
ATOM 676 N N . ILE A 1 85 ? -11.846 11.345 12.105 1.00 88.56 85 ILE A N 1
ATOM 677 C CA . ILE A 1 85 ? -12.013 12.796 12.089 1.00 88.56 85 ILE A CA 1
ATOM 678 C C . ILE A 1 85 ? -13.039 13.188 11.031 1.00 88.56 85 ILE A C 1
ATOM 680 O O . ILE A 1 85 ? -12.976 12.769 9.878 1.00 88.56 85 ILE A O 1
ATOM 684 N N . ALA A 1 86 ? -13.989 14.021 11.439 1.00 87.12 86 ALA A N 1
ATOM 685 C CA . ALA A 1 86 ? -14.887 14.730 10.559 1.00 87.12 86 ALA A CA 1
ATOM 686 C C . ALA A 1 86 ? -14.230 16.036 10.103 1.00 87.12 86 ALA A C 1
ATOM 688 O O . ALA A 1 86 ? -13.885 16.874 10.943 1.00 87.12 86 ALA A O 1
ATOM 689 N N . ILE A 1 87 ? -14.068 16.205 8.789 1.00 81.75 87 ILE A N 1
ATOM 690 C CA . ILE A 1 87 ? -13.464 17.403 8.192 1.00 81.75 87 ILE A CA 1
ATOM 691 C C . ILE A 1 87 ? -14.558 18.223 7.509 1.00 81.75 87 ILE A C 1
ATOM 693 O O . ILE A 1 87 ? -15.213 17.758 6.575 1.00 81.75 87 ILE A O 1
ATOM 697 N N . ASP A 1 88 ? -14.747 19.466 7.947 1.00 82.12 88 ASP A N 1
ATOM 698 C CA . ASP A 1 88 ? -15.536 20.437 7.192 1.00 82.12 88 ASP A CA 1
ATOM 699 C C . ASP A 1 88 ? -14.653 21.075 6.115 1.00 82.12 88 ASP A C 1
ATOM 701 O O . ASP A 1 88 ? -13.887 21.999 6.376 1.00 82.12 88 ASP A O 1
ATOM 705 N N . TRP A 1 89 ? -14.781 20.607 4.874 1.00 75.62 89 TRP A N 1
ATOM 706 C CA . TRP A 1 89 ? -13.997 21.104 3.738 1.00 75.62 89 TRP A CA 1
ATOM 707 C C . TRP A 1 89 ? -14.202 22.593 3.416 1.00 75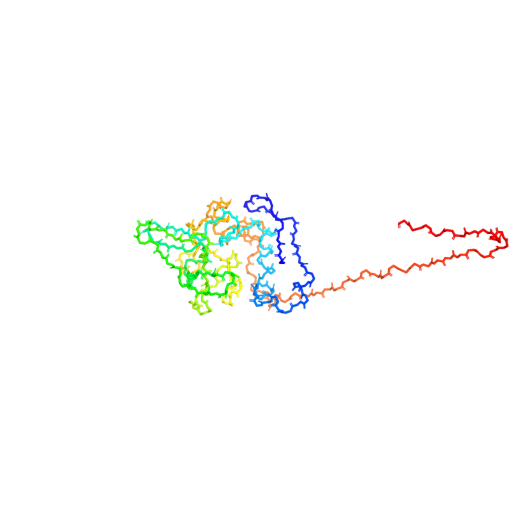.62 89 TRP A C 1
ATOM 709 O O . TRP A 1 89 ? -13.398 23.167 2.683 1.00 75.62 89 TRP A O 1
ATOM 719 N N . LYS A 1 90 ? -15.256 23.242 3.934 1.00 82.69 90 LYS A N 1
ATOM 720 C CA . LYS A 1 90 ? -15.486 24.683 3.736 1.00 82.69 90 LYS A CA 1
ATOM 721 C C . LYS A 1 90 ? -14.750 25.530 4.765 1.00 82.69 90 LYS A C 1
ATOM 723 O O . LYS A 1 90 ? -14.317 26.631 4.434 1.00 82.69 90 LYS A O 1
ATOM 728 N N . THR A 1 91 ? -14.656 25.053 6.004 1.00 83.44 91 THR A N 1
ATOM 729 C CA . THR A 1 91 ? -14.078 25.810 7.128 1.00 83.44 91 THR A CA 1
ATOM 730 C C . THR A 1 91 ? -12.691 25.316 7.536 1.00 83.44 91 THR A C 1
ATOM 732 O O . THR A 1 91 ? -11.963 26.041 8.208 1.00 83.44 91 THR A O 1
ATOM 735 N N . GLY A 1 92 ? -12.309 24.107 7.117 1.00 81.19 92 GLY A N 1
ATOM 736 C CA . GLY A 1 92 ? -11.109 23.402 7.565 1.00 81.19 92 GLY A CA 1
ATOM 737 C C . GLY A 1 92 ? -11.212 22.872 8.998 1.00 81.19 92 GLY A C 1
ATOM 738 O O . GLY A 1 92 ? -10.212 22.416 9.546 1.00 81.19 92 GLY A O 1
ATOM 739 N N . GLU A 1 93 ? -12.387 22.955 9.632 1.00 84.06 93 GLU A N 1
ATOM 740 C CA . GLU A 1 93 ? -12.570 22.503 11.006 1.00 84.06 93 GLU A CA 1
ATOM 741 C C . GLU A 1 93 ? -12.501 20.971 11.082 1.00 84.06 93 GLU A C 1
ATOM 743 O O . GLU A 1 93 ? -13.193 20.264 10.345 1.00 84.06 93 GLU A O 1
ATOM 748 N N . MET A 1 94 ? -11.667 20.470 11.994 1.00 86.31 94 MET A N 1
ATOM 749 C CA . MET A 1 94 ? -11.498 19.046 12.275 1.00 86.31 94 MET A CA 1
ATOM 750 C C . MET A 1 94 ? -12.122 18.721 13.629 1.00 86.31 94 MET A C 1
ATOM 752 O O . MET A 1 94 ? -11.772 19.329 14.643 1.00 86.31 94 MET A O 1
ATOM 756 N N . LYS A 1 95 ? -13.049 17.764 13.659 1.00 86.62 95 LYS A N 1
ATOM 757 C CA . LYS A 1 95 ? -13.704 17.298 14.890 1.00 86.62 95 LYS A CA 1
ATOM 758 C C . LYS A 1 95 ? -13.701 15.776 14.949 1.00 86.62 95 LYS A C 1
ATOM 760 O O . LYS A 1 95 ? -13.834 15.156 13.903 1.00 86.62 95 LYS A O 1
ATOM 765 N N . PRO A 1 96 ? -13.629 15.149 16.133 1.00 86.25 96 PRO A N 1
ATOM 766 C CA . PRO A 1 96 ? -13.834 13.710 16.241 1.00 86.25 96 PRO A CA 1
ATOM 767 C C . PRO A 1 96 ? -15.184 13.306 15.647 1.00 86.25 96 PRO A C 1
ATOM 769 O O . PRO A 1 96 ? -16.196 13.979 15.880 1.00 86.25 96 PRO A O 1
ATOM 772 N N . CYS A 1 97 ? -15.213 12.209 14.895 1.00 82.94 97 CYS A N 1
ATOM 773 C CA . CYS A 1 97 ? -16.461 11.690 14.357 1.00 82.94 97 CYS A CA 1
ATOM 774 C C . CYS A 1 97 ? -17.400 11.303 15.496 1.00 82.94 97 CYS A C 1
ATOM 776 O O . CYS A 1 97 ? -17.060 10.507 16.372 1.00 82.94 97 CYS A O 1
ATOM 778 N N . GLN A 1 98 ? -18.604 11.869 15.476 1.00 73.62 98 GLN A N 1
ATOM 779 C CA . GLN A 1 98 ? -19.628 11.535 16.452 1.00 73.62 98 GLN A CA 1
ATOM 780 C C . GLN A 1 98 ? -20.383 10.303 15.965 1.00 73.62 98 GLN A C 1
ATOM 782 O O . GLN A 1 98 ? -21.030 10.344 14.921 1.00 73.62 98 GLN A O 1
ATOM 787 N N . MET A 1 99 ? -20.285 9.206 16.716 1.00 71.06 99 MET A N 1
ATOM 788 C CA . MET A 1 99 ? -21.154 8.051 16.507 1.00 71.06 99 MET A CA 1
ATOM 789 C C . MET A 1 99 ? -22.576 8.408 16.929 1.00 71.06 99 MET A C 1
ATOM 791 O O . MET A 1 99 ? -22.793 8.915 18.034 1.00 71.06 99 MET A O 1
ATOM 795 N N . ASP A 1 100 ? -23.547 8.104 16.074 1.00 66.62 100 ASP A N 1
ATOM 796 C CA . ASP A 1 100 ? -24.946 8.157 16.472 1.00 66.62 100 ASP A CA 1
ATOM 797 C C . ASP A 1 100 ? -25.249 6.956 17.382 1.00 66.62 100 ASP A C 1
ATOM 799 O O . ASP A 1 100 ? -25.259 5.802 16.952 1.00 66.62 100 ASP A O 1
ATOM 803 N N . GLN A 1 101 ? -25.488 7.240 18.664 1.00 64.06 101 GLN A N 1
ATOM 804 C CA . GLN A 1 101 ? -25.748 6.232 19.694 1.00 64.06 101 GLN A CA 1
ATOM 805 C C . GLN A 1 101 ? -27.092 5.504 19.522 1.00 64.06 101 GLN A C 1
ATOM 807 O O . GLN A 1 101 ? -27.290 4.465 20.147 1.00 64.06 101 GLN A O 1
ATOM 812 N N . HIS A 1 102 ? -28.021 6.026 18.711 1.00 58.88 102 HIS A N 1
ATOM 813 C CA . HIS A 1 102 ? -29.329 5.400 18.478 1.00 58.88 102 HIS A CA 1
ATOM 814 C C . HIS A 1 102 ? -29.331 4.479 17.260 1.00 58.88 102 HIS A C 1
ATOM 816 O O . HIS A 1 102 ? -30.012 3.455 17.271 1.00 58.88 102 HIS A O 1
ATOM 822 N N . THR A 1 103 ? -28.586 4.834 16.212 1.00 62.59 103 THR A N 1
ATOM 823 C CA . THR A 1 103 ? -28.505 4.042 14.975 1.00 62.59 103 THR A CA 1
ATOM 824 C C . THR A 1 103 ? -27.271 3.150 14.921 1.00 62.59 103 THR A C 1
ATOM 826 O O . THR A 1 103 ? -27.206 2.275 14.059 1.00 62.59 103 THR A O 1
ATOM 829 N N . ASN A 1 104 ? -26.324 3.334 15.854 1.00 56.84 104 ASN A N 1
ATOM 830 C CA . ASN A 1 104 ? -25.014 2.690 15.843 1.00 56.84 104 ASN A CA 1
ATOM 831 C C . ASN A 1 104 ? -24.393 2.834 14.444 1.00 56.84 104 ASN A C 1
ATOM 833 O O . ASN A 1 104 ? -24.012 1.851 13.822 1.00 56.84 104 ASN A O 1
ATOM 837 N N . TRP A 1 105 ? -24.423 4.058 13.911 1.00 58.94 105 TRP A N 1
ATOM 838 C CA . TRP A 1 105 ? -24.014 4.400 12.552 1.00 58.94 105 TRP A CA 1
ATOM 839 C C . TRP A 1 105 ? -23.013 5.555 12.595 1.00 58.94 105 TRP A C 1
ATOM 841 O O . TRP A 1 105 ? -23.124 6.477 13.411 1.00 58.94 105 TRP A O 1
ATOM 851 N N . VAL A 1 106 ? -22.018 5.497 11.712 1.00 62.91 106 VAL A N 1
ATOM 852 C CA . VAL A 1 106 ? -21.029 6.564 11.527 1.00 62.91 106 VAL A CA 1
ATOM 853 C C . VAL A 1 106 ? -21.502 7.488 10.418 1.00 62.91 106 VAL A C 1
ATOM 855 O O . VAL A 1 106 ? -21.910 6.980 9.376 1.00 62.91 106 VAL A O 1
ATOM 858 N N . PRO A 1 107 ? -21.392 8.819 10.572 1.00 58.47 107 PRO A N 1
ATOM 859 C CA . PRO A 1 107 ? -21.711 9.768 9.513 1.00 58.47 107 PRO A CA 1
ATOM 860 C C . PRO A 1 107 ? -20.845 9.557 8.262 1.00 58.47 107 PRO A C 1
ATOM 862 O O . PRO A 1 107 ? -19.764 10.129 8.133 1.00 58.47 107 PRO A O 1
ATOM 865 N N . GLY A 1 108 ? -21.346 8.758 7.318 1.00 57.06 108 GLY A N 1
ATOM 866 C CA . GLY A 1 108 ? -20.630 8.323 6.112 1.00 57.06 108 GLY A CA 1
ATOM 867 C C . GLY A 1 108 ? -20.344 9.405 5.066 1.00 57.06 108 GLY A C 1
ATOM 868 O O . GLY A 1 108 ? -19.846 9.078 4.000 1.00 57.06 108 GLY A O 1
ATOM 869 N N . ALA A 1 109 ? -20.654 10.680 5.321 1.00 61.75 109 ALA A N 1
ATOM 870 C CA . ALA A 1 109 ? -20.403 11.748 4.347 1.00 61.75 109 ALA A CA 1
ATOM 871 C C . ALA A 1 109 ? -19.152 12.589 4.648 1.00 61.75 109 ALA A C 1
ATOM 873 O O . ALA A 1 109 ? -18.571 13.138 3.718 1.00 61.75 109 ALA A O 1
ATOM 874 N N . ASN A 1 110 ? -18.732 12.697 5.916 1.00 72.19 110 ASN A N 1
ATOM 875 C CA . ASN A 1 110 ? -17.665 13.630 6.311 1.00 72.19 110 ASN A CA 1
ATOM 876 C C . ASN A 1 110 ? -16.603 13.018 7.232 1.00 72.19 110 ASN A C 1
ATOM 878 O O . ASN A 1 110 ? -15.694 13.741 7.625 1.00 72.19 110 ASN A O 1
ATOM 882 N N . CYS A 1 111 ? -16.733 11.750 7.624 1.00 84.38 111 CYS A N 1
ATOM 883 C CA . CYS A 1 111 ? -15.787 11.089 8.516 1.00 84.38 111 CYS A CA 1
ATOM 884 C C . CYS A 1 111 ? -14.695 10.376 7.711 1.00 84.38 111 CYS A C 1
ATOM 886 O O . CYS A 1 111 ? -15.018 9.654 6.775 1.00 84.38 111 CYS A O 1
ATOM 888 N N . THR A 1 112 ? -13.432 10.543 8.099 1.00 87.31 112 THR A N 1
ATOM 889 C CA . THR A 1 112 ? -12.284 9.829 7.525 1.00 87.31 112 THR A CA 1
ATOM 890 C C . THR A 1 112 ? -11.385 9.319 8.640 1.00 87.31 112 THR A C 1
ATOM 892 O O . THR A 1 112 ? -11.290 9.934 9.706 1.00 87.31 112 THR A O 1
ATOM 895 N N . PHE A 1 113 ? -10.709 8.202 8.406 1.00 91.12 113 PHE A N 1
ATOM 896 C CA . PHE A 1 113 ? -9.636 7.760 9.287 1.00 91.12 113 PHE A CA 1
ATOM 897 C C . PHE A 1 113 ? -8.357 8.548 8.991 1.00 91.12 113 PHE A C 1
ATOM 899 O O . PHE A 1 113 ? -7.984 8.720 7.832 1.00 91.12 113 PHE A O 1
ATOM 906 N N . ILE A 1 114 ? -7.690 9.032 10.038 1.00 91.12 114 ILE A N 1
ATOM 907 C CA . ILE A 1 114 ? -6.395 9.706 9.951 1.00 91.12 114 ILE A CA 1
ATOM 908 C C . ILE A 1 114 ? -5.410 8.949 10.846 1.00 91.12 114 ILE A C 1
ATOM 910 O O . ILE A 1 114 ? -5.607 8.923 12.066 1.00 91.12 114 ILE A O 1
ATOM 914 N N . PRO A 1 115 ? -4.357 8.325 10.288 1.00 93.88 115 PRO A N 1
ATOM 915 C CA . PRO A 1 115 ? -3.344 7.652 11.091 1.00 93.88 115 PRO A CA 1
ATOM 916 C C . PRO A 1 115 ? -2.552 8.655 11.939 1.00 93.88 115 PRO A C 1
ATOM 918 O O . PRO A 1 115 ? -2.256 9.768 11.505 1.00 93.88 115 PRO A O 1
ATOM 921 N N . TYR A 1 116 ? -2.149 8.240 13.138 1.00 94.00 116 TYR A N 1
ATOM 922 C CA . TYR A 1 116 ? -1.178 9.000 13.926 1.00 94.00 116 TYR A CA 1
ATOM 923 C C . TYR A 1 116 ? 0.222 8.951 13.295 1.00 94.00 116 TYR A C 1
ATOM 925 O O . TYR A 1 116 ? 0.588 7.979 12.635 1.00 94.00 116 TYR A O 1
ATOM 933 N N . GLU A 1 117 ? 1.052 9.959 13.561 1.00 88.00 117 GLU A N 1
ATOM 934 C CA . GLU A 1 117 ? 2.469 9.920 13.166 1.00 88.00 117 GLU A CA 1
ATOM 935 C C . GLU A 1 117 ? 3.241 8.846 13.950 1.00 88.00 117 GLU A C 1
ATOM 937 O O . GLU A 1 117 ? 4.016 8.077 13.382 1.00 88.00 117 GLU A O 1
ATOM 942 N N . ASN A 1 118 ? 2.981 8.747 15.258 1.00 91.31 118 ASN A N 1
ATOM 943 C CA . ASN A 1 118 ? 3.591 7.748 16.131 1.00 91.31 118 ASN A CA 1
ATOM 944 C C . ASN A 1 118 ? 2.761 6.459 16.114 1.00 91.31 118 ASN A C 1
ATOM 946 O O . ASN A 1 118 ? 1.638 6.441 16.619 1.00 91.31 118 ASN A O 1
ATOM 950 N N . GLN A 1 119 ? 3.324 5.380 15.569 1.00 95.56 119 GLN A N 1
ATOM 951 C CA . GLN A 1 119 ? 2.712 4.044 15.596 1.00 95.56 119 GLN A CA 1
ATOM 952 C C . GLN A 1 119 ? 3.523 3.074 16.454 1.00 95.56 119 GLN A C 1
ATOM 954 O O . GLN A 1 119 ? 4.587 3.424 16.965 1.00 95.56 119 GLN A O 1
ATOM 959 N N . ASP A 1 120 ? 3.020 1.847 16.589 1.00 95.19 120 ASP A N 1
ATOM 960 C CA . ASP A 1 120 ? 3.787 0.732 17.141 1.00 95.19 120 ASP A CA 1
ATOM 961 C C . ASP A 1 120 ? 5.135 0.590 16.394 1.00 95.19 120 ASP A C 1
ATOM 963 O O . ASP A 1 120 ? 5.130 0.580 15.161 1.00 95.19 120 ASP A O 1
ATOM 967 N N . PRO A 1 121 ? 6.283 0.472 17.090 1.00 95.50 121 PRO A N 1
ATOM 968 C CA . PRO A 1 121 ? 7.592 0.303 16.451 1.00 95.50 121 PRO A CA 1
ATOM 969 C C . PRO A 1 121 ? 7.723 -0.944 15.563 1.00 95.50 121 PRO A C 1
ATOM 971 O O . PRO A 1 121 ? 8.635 -1.013 14.740 1.00 95.50 121 PRO A O 1
ATOM 974 N N . MET A 1 122 ? 6.864 -1.950 15.753 1.00 96.69 122 MET A N 1
ATOM 975 C CA . MET A 1 122 ? 6.812 -3.159 14.928 1.00 96.69 122 MET A CA 1
ATOM 976 C C . MET A 1 122 ? 5.929 -2.993 13.684 1.00 96.69 122 MET A C 1
ATOM 978 O O . MET A 1 122 ? 5.943 -3.858 12.807 1.00 96.69 122 MET A O 1
ATOM 982 N N . LEU A 1 123 ? 5.167 -1.900 13.577 1.00 97.81 123 LEU A N 1
ATOM 983 C CA . LEU A 1 123 ? 4.350 -1.620 12.404 1.00 97.81 123 LEU A CA 1
ATOM 984 C C . LEU A 1 123 ? 5.247 -1.291 11.207 1.00 97.81 123 LEU A C 1
ATOM 986 O O . LEU A 1 123 ? 6.016 -0.334 11.226 1.00 97.81 123 LEU A O 1
ATOM 990 N N . SER A 1 124 ? 5.099 -2.061 10.136 1.00 97.31 124 SER A N 1
ATOM 991 C CA . SER A 1 124 ? 5.822 -1.889 8.876 1.00 97.31 124 SER A CA 1
ATOM 992 C C . SER A 1 124 ? 4.927 -1.941 7.632 1.00 97.31 124 SER A C 1
ATOM 994 O O . SER A 1 124 ? 5.388 -1.614 6.537 1.00 97.31 124 SER A O 1
ATOM 996 N N . SER A 1 125 ? 3.650 -2.300 7.789 1.00 97.19 125 SER A N 1
ATOM 997 C CA . SER A 1 125 ? 2.644 -2.422 6.726 1.00 97.19 125 SER A CA 1
ATOM 998 C C . SER A 1 125 ? 1.506 -1.398 6.869 1.00 97.19 125 SER A C 1
ATOM 1000 O O . SER A 1 125 ? 1.302 -0.854 7.949 1.00 97.19 125 SER A O 1
ATOM 1002 N N . SER A 1 126 ? 0.711 -1.106 5.832 1.00 96.94 126 SER A N 1
ATOM 1003 C CA . SER A 1 126 ? 0.781 -1.618 4.452 1.00 96.94 126 SER A CA 1
ATOM 1004 C C . SER A 1 126 ? 1.118 -0.536 3.426 1.00 96.94 126 SER A C 1
ATOM 1006 O O . SER A 1 126 ? 0.502 0.535 3.394 1.00 96.94 126 SER A O 1
ATOM 1008 N N . MET A 1 127 ? 2.042 -0.866 2.518 1.00 96.81 127 MET A N 1
ATOM 1009 C CA . MET A 1 127 ? 2.359 -0.072 1.329 1.00 96.81 127 MET A CA 1
ATOM 1010 C C . MET A 1 127 ? 1.147 0.118 0.399 1.00 96.81 127 MET A C 1
ATOM 1012 O O . MET A 1 127 ? 1.133 1.085 -0.350 1.00 96.81 127 MET A O 1
ATOM 1016 N N . MET A 1 128 ? 0.122 -0.742 0.456 1.00 97.00 128 MET A N 1
ATOM 1017 C CA . MET A 1 128 ? -1.122 -0.588 -0.324 1.00 97.00 128 MET A CA 1
ATOM 1018 C C . MET A 1 128 ? -2.234 0.142 0.437 1.00 97.00 128 MET A C 1
ATOM 1020 O O . MET A 1 128 ? -3.390 0.069 0.045 1.00 97.00 128 MET A O 1
ATOM 1024 N N . SER A 1 129 ? -1.932 0.803 1.557 1.00 94.50 129 SER A N 1
ATOM 1025 C CA . SER A 1 129 ? -2.956 1.478 2.363 1.00 94.50 129 SER A CA 1
ATOM 1026 C C . SER A 1 129 ? -2.546 2.898 2.748 1.00 94.50 129 SER A C 1
ATOM 1028 O O . SER A 1 129 ? -3.198 3.855 2.349 1.00 94.50 129 SER A O 1
ATOM 1030 N N . HIS A 1 130 ? -1.471 3.045 3.525 1.00 93.25 130 HIS A N 1
ATOM 1031 C CA . HIS A 1 130 ? -1.070 4.330 4.114 1.00 93.25 130 HIS A CA 1
ATOM 1032 C C . HIS A 1 130 ? 0.432 4.577 3.928 1.00 93.25 130 HIS A C 1
ATOM 1034 O O . HIS A 1 130 ? 1.126 5.017 4.841 1.00 93.25 130 HIS A O 1
ATOM 1040 N N . GLN A 1 131 ? 0.949 4.297 2.729 1.00 92.94 131 GLN A N 1
ATOM 1041 C CA . GLN A 1 131 ? 2.364 4.339 2.336 1.00 92.94 131 GLN A CA 1
ATOM 1042 C C . GLN A 1 131 ? 3.116 5.622 2.710 1.00 92.94 131 GLN A C 1
ATOM 1044 O O . GLN A 1 131 ? 4.344 5.631 2.736 1.00 92.94 131 GLN A O 1
ATOM 1049 N N . TYR A 1 132 ? 2.406 6.709 2.995 1.00 90.44 132 TYR A N 1
ATOM 1050 C CA . TYR A 1 132 ? 2.987 7.966 3.443 1.00 90.44 132 TYR A CA 1
ATOM 1051 C C . TYR A 1 132 ? 3.484 7.955 4.895 1.00 90.44 132 TYR A C 1
ATOM 1053 O O . TYR A 1 132 ? 4.271 8.824 5.254 1.00 90.44 132 TYR A O 1
ATOM 1061 N N . ILE A 1 133 ? 3.100 6.969 5.711 1.00 91.75 133 ILE A N 1
ATOM 1062 C CA . ILE A 1 133 ? 3.624 6.794 7.070 1.00 91.75 133 ILE A CA 1
ATOM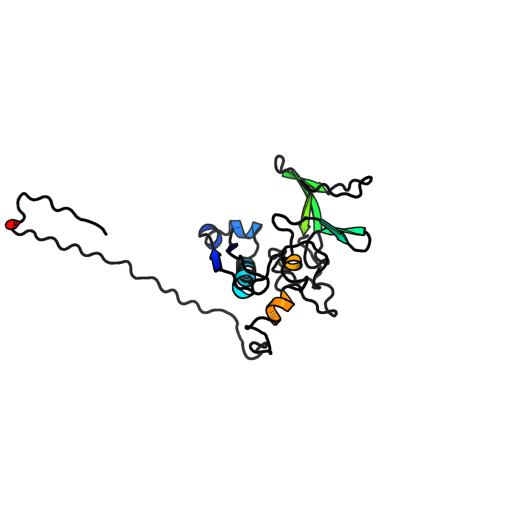 1063 C C . ILE A 1 133 ? 5.075 6.310 7.018 1.00 91.75 133 ILE A C 1
ATOM 1065 O O . ILE A 1 133 ? 5.398 5.327 6.346 1.00 91.75 133 ILE A O 1
ATOM 1069 N N . ASP A 1 134 ? 5.967 6.975 7.754 1.00 90.06 134 ASP A N 1
ATOM 1070 C CA . ASP A 1 134 ? 7.416 6.741 7.695 1.00 90.06 134 ASP A CA 1
ATOM 1071 C C . ASP A 1 134 ? 7.822 5.300 8.018 1.00 90.06 134 ASP A C 1
ATOM 1073 O O . ASP A 1 134 ? 8.677 4.741 7.326 1.00 90.06 134 ASP A O 1
ATOM 1077 N N . GLN A 1 135 ? 7.155 4.664 8.982 1.00 93.38 135 GLN A N 1
ATOM 1078 C CA . GLN A 1 135 ? 7.445 3.287 9.398 1.00 93.38 135 GLN A CA 1
ATOM 1079 C C . GLN A 1 135 ? 7.021 2.233 8.364 1.00 93.38 135 GLN A C 1
ATOM 1081 O O . GLN A 1 135 ? 7.496 1.105 8.420 1.00 93.38 135 GLN A O 1
ATOM 1086 N N . ILE A 1 136 ? 6.183 2.585 7.382 1.00 94.62 136 ILE A N 1
ATOM 1087 C CA . ILE A 1 136 ? 5.686 1.621 6.395 1.00 94.62 136 ILE A CA 1
ATOM 1088 C C . ILE A 1 136 ? 6.718 1.373 5.294 1.00 94.62 136 ILE A C 1
ATOM 1090 O O . ILE A 1 136 ? 7.068 2.282 4.543 1.00 94.62 136 ILE A O 1
ATOM 1094 N N . PHE A 1 137 ? 7.180 0.136 5.152 1.00 95.00 137 PHE A N 1
ATOM 1095 C CA . PHE A 1 137 ? 8.069 -0.291 4.065 1.00 95.00 137 PHE A CA 1
ATOM 1096 C C . PHE A 1 137 ? 7.760 -1.705 3.539 1.00 95.00 137 PHE A C 1
ATOM 1098 O O . PHE A 1 137 ? 8.449 -2.173 2.632 1.00 95.00 137 PHE A O 1
ATOM 1105 N N . THR A 1 138 ? 6.730 -2.370 4.071 1.00 96.81 138 THR A N 1
ATOM 1106 C CA . THR A 1 138 ? 6.294 -3.726 3.699 1.00 96.81 138 THR A CA 1
ATOM 1107 C C . THR A 1 138 ? 4.813 -3.745 3.295 1.00 96.81 138 THR A C 1
ATOM 1109 O O . THR A 1 138 ? 4.129 -2.716 3.307 1.00 96.81 138 THR A O 1
ATOM 1112 N N . PHE A 1 139 ? 4.319 -4.915 2.892 1.00 98.31 139 PHE A N 1
ATOM 1113 C CA . PHE A 1 139 ? 2.908 -5.154 2.586 1.00 98.31 139 PHE A CA 1
ATOM 1114 C C . PHE A 1 139 ? 2.279 -6.021 3.673 1.00 98.31 139 PHE A C 1
ATOM 1116 O O . PHE A 1 139 ? 2.959 -6.899 4.209 1.00 98.31 139 PHE A O 1
ATOM 1123 N N . CYS A 1 140 ? 0.982 -5.824 3.929 1.00 97.94 140 CYS A N 1
ATOM 1124 C CA . CYS A 1 140 ? 0.233 -6.696 4.828 1.00 97.94 140 CYS A CA 1
ATOM 1125 C C . CYS A 1 140 ? 0.375 -8.168 4.418 1.00 97.94 140 CYS A C 1
ATOM 1127 O O . CYS A 1 140 ? 0.353 -8.504 3.229 1.00 97.94 140 CYS A O 1
ATOM 1129 N N . HIS A 1 141 ? 0.488 -9.045 5.415 1.00 98.06 141 HIS A N 1
ATOM 1130 C CA . HIS A 1 141 ? 0.719 -10.476 5.222 1.00 98.06 141 HIS A CA 1
ATOM 1131 C C . HIS A 1 141 ? -0.104 -11.332 6.190 1.00 98.06 141 HIS A C 1
ATOM 1133 O O . HIS A 1 141 ? -0.694 -10.842 7.148 1.00 98.06 141 HIS A O 1
ATOM 1139 N N . ASP A 1 142 ? -0.092 -12.646 5.993 1.00 97.50 142 ASP A N 1
ATOM 1140 C CA . ASP A 1 142 ? -0.842 -13.602 6.815 1.00 97.50 142 ASP A CA 1
ATOM 1141 C C . ASP A 1 142 ? 0.011 -14.341 7.874 1.00 97.50 142 ASP A C 1
ATOM 1143 O O . ASP A 1 142 ? -0.458 -15.330 8.437 1.00 97.50 142 ASP A O 1
ATOM 1147 N N . ASP A 1 143 ? 1.245 -13.897 8.167 1.00 96.69 143 ASP A N 1
ATOM 1148 C CA . ASP A 1 143 ? 2.106 -14.534 9.183 1.00 96.69 143 ASP A CA 1
ATOM 1149 C C . ASP A 1 143 ? 1.509 -14.405 10.603 1.00 96.69 143 ASP A C 1
ATOM 1151 O O . ASP A 1 143 ? 1.403 -13.293 11.127 1.00 96.69 143 ASP A O 1
ATOM 1155 N N . PRO A 1 144 ? 1.136 -15.515 11.272 1.00 95.38 144 PRO A N 1
ATOM 1156 C CA . PRO A 1 144 ? 0.580 -15.475 12.624 1.00 95.38 144 PRO A CA 1
ATOM 1157 C C . PRO A 1 144 ? 1.592 -15.050 13.699 1.00 95.38 144 PRO A C 1
ATOM 1159 O O . PRO A 1 144 ? 1.181 -14.738 14.816 1.00 95.38 144 PRO A O 1
ATOM 1162 N N . ASN A 1 145 ? 2.893 -15.056 13.396 1.00 97.19 145 ASN A N 1
ATOM 1163 C CA . ASN A 1 145 ? 3.938 -14.626 14.327 1.00 97.19 145 ASN A CA 1
ATOM 1164 C C . ASN A 1 145 ? 4.165 -13.108 14.308 1.00 97.19 145 ASN A C 1
ATOM 1166 O O . ASN A 1 145 ? 4.832 -12.592 15.203 1.00 97.19 145 ASN A O 1
ATOM 1170 N N . ASP A 1 146 ? 3.589 -12.399 13.334 1.00 97.25 146 ASP A N 1
ATOM 1171 C CA . ASP A 1 146 ? 3.580 -10.939 13.273 1.00 97.25 146 ASP A CA 1
ATOM 1172 C C . ASP A 1 146 ? 2.128 -10.420 13.216 1.00 97.25 146 ASP A C 1
ATOM 1174 O O . ASP A 1 146 ? 1.615 -10.033 12.162 1.00 97.25 146 ASP A O 1
ATOM 1178 N N . PRO A 1 147 ? 1.431 -10.412 14.371 1.00 96.38 147 PRO A N 1
ATOM 1179 C CA . PRO A 1 147 ? 0.062 -9.914 14.459 1.00 96.38 147 PRO A CA 1
ATOM 1180 C C . PRO A 1 147 ? -0.035 -8.399 14.229 1.00 96.38 147 PRO A C 1
ATOM 1182 O O . PRO A 1 147 ? -1.131 -7.895 13.987 1.00 96.38 147 PRO A O 1
ATOM 1185 N N . VAL A 1 148 ? 1.081 -7.662 14.308 1.00 97.62 148 VAL A N 1
ATOM 1186 C CA . VAL A 1 148 ? 1.091 -6.212 14.089 1.00 97.62 148 VAL A CA 1
ATOM 1187 C C . VAL A 1 148 ? 0.904 -5.921 12.607 1.00 97.62 148 VAL A C 1
ATOM 1189 O O . VAL A 1 148 ? 0.108 -5.055 12.272 1.00 97.62 148 VAL A O 1
ATOM 1192 N N . ASN A 1 149 ? 1.537 -6.671 11.708 1.00 97.94 149 ASN A N 1
ATOM 1193 C CA . ASN A 1 149 ? 1.418 -6.462 10.257 1.00 97.94 149 ASN A CA 1
ATOM 1194 C C . ASN A 1 149 ? 0.433 -7.426 9.573 1.00 97.94 149 ASN A C 1
ATOM 1196 O O . ASN A 1 149 ? 0.446 -7.598 8.350 1.00 97.94 149 ASN A O 1
ATOM 1200 N N . GLN A 1 150 ? -0.446 -8.048 10.363 1.00 97.69 150 GLN A N 1
ATOM 1201 C CA . GLN A 1 150 ? -1.404 -9.027 9.869 1.00 97.69 150 GLN A CA 1
ATOM 1202 C C . GLN A 1 150 ? -2.467 -8.403 8.955 1.00 97.69 150 GLN A C 1
ATOM 1204 O O . GLN A 1 150 ? -3.040 -7.346 9.236 1.00 97.69 150 GLN A O 1
ATOM 1209 N N . HIS A 1 151 ? -2.777 -9.126 7.880 1.00 98.12 151 HIS A N 1
ATOM 1210 C CA . HIS A 1 151 ? -3.774 -8.744 6.895 1.00 98.12 151 HIS A CA 1
ATOM 1211 C C . HIS A 1 151 ? -5.180 -8.606 7.478 1.00 98.12 151 HIS A C 1
ATOM 1213 O O . HIS A 1 151 ? -5.701 -9.498 8.156 1.00 98.12 151 HIS A O 1
ATOM 1219 N N . ASN A 1 152 ? -5.842 -7.502 7.138 1.00 97.25 152 ASN A N 1
ATOM 1220 C CA . ASN A 1 152 ? -7.208 -7.229 7.546 1.00 97.25 152 ASN A CA 1
ATOM 1221 C C . ASN A 1 152 ? -8.215 -7.752 6.513 1.00 97.25 152 ASN A C 1
ATOM 1223 O O . ASN A 1 152 ? -8.728 -7.007 5.680 1.00 97.25 152 ASN A O 1
ATOM 1227 N N . LYS A 1 153 ? -8.565 -9.035 6.615 1.00 96.38 153 LYS A N 1
ATOM 1228 C CA . LYS A 1 153 ? -9.514 -9.706 5.700 1.00 96.38 153 LYS A CA 1
ATOM 1229 C C . LYS A 1 153 ? -10.945 -9.174 5.759 1.00 96.38 153 LYS A C 1
ATOM 1231 O O . LYS A 1 153 ? -11.739 -9.448 4.864 1.00 96.38 153 LYS A O 1
ATOM 1236 N N . LYS A 1 154 ? -11.297 -8.476 6.842 1.00 94.81 154 LYS A N 1
ATOM 1237 C CA . LYS A 1 154 ? -12.663 -7.995 7.090 1.00 94.81 154 LYS A CA 1
ATOM 1238 C C . LYS A 1 154 ? -12.913 -6.605 6.514 1.00 94.81 154 LYS A C 1
ATOM 1240 O O . LYS A 1 154 ? -14.073 -6.241 6.360 1.00 94.81 154 LYS A O 1
ATOM 1245 N N . ALA A 1 155 ? -11.857 -5.849 6.213 1.00 95.31 155 ALA A N 1
ATOM 1246 C CA . ALA A 1 155 ? -11.989 -4.518 5.639 1.00 95.31 155 ALA A CA 1
ATOM 1247 C C . ALA A 1 155 ? -12.686 -4.581 4.266 1.00 95.31 155 ALA A C 1
ATOM 1249 O O . ALA A 1 155 ? -12.231 -5.329 3.393 1.00 95.31 155 ALA A O 1
ATOM 1250 N N . PRO A 1 156 ? -13.757 -3.803 4.039 1.00 94.50 156 PRO A N 1
ATOM 1251 C CA . PRO A 1 156 ? -14.401 -3.695 2.739 1.00 94.50 156 PRO A CA 1
ATOM 1252 C C . PRO A 1 156 ? -13.574 -2.785 1.824 1.00 94.50 156 PRO A C 1
ATOM 1254 O O . PRO A 1 156 ? -13.932 -1.641 1.595 1.00 94.50 156 PRO A O 1
ATOM 1257 N N . ASN A 1 157 ? -12.459 -3.289 1.301 1.00 95.81 157 ASN A N 1
ATOM 1258 C CA . ASN A 1 157 ? -11.625 -2.596 0.317 1.00 95.81 157 ASN A CA 1
ATOM 1259 C C . ASN A 1 157 ? -11.605 -3.344 -1.022 1.00 95.81 157 ASN A C 1
ATOM 1261 O O . ASN A 1 157 ? -12.080 -4.484 -1.144 1.00 95.81 157 ASN A O 1
ATOM 1265 N N . GLU A 1 158 ? -11.048 -2.693 -2.040 1.00 95.88 158 GLU A N 1
ATOM 1266 C CA . GLU A 1 158 ? -10.982 -3.251 -3.386 1.00 95.88 158 GLU A CA 1
ATOM 1267 C C . GLU A 1 158 ? -10.160 -4.532 -3.455 1.00 95.88 158 GLU A C 1
ATOM 1269 O O . GLU A 1 158 ? -10.590 -5.502 -4.090 1.00 95.88 158 GLU A O 1
ATOM 1274 N N . HIS A 1 159 ? -9.031 -4.572 -2.744 1.00 97.62 159 HIS A N 1
ATOM 1275 C CA . HIS A 1 159 ? -8.185 -5.754 -2.688 1.00 97.62 159 HIS A CA 1
ATOM 1276 C C . HIS A 1 159 ? -8.932 -6.973 -2.163 1.00 97.62 159 HIS A C 1
ATOM 1278 O O . HIS A 1 159 ? -9.009 -7.990 -2.846 1.00 97.62 159 HIS A O 1
ATOM 1284 N N . ASN A 1 160 ? -9.567 -6.873 -0.999 1.00 97.38 160 ASN A N 1
ATOM 1285 C CA . ASN A 1 160 ? -10.305 -7.982 -0.409 1.00 97.38 160 ASN A CA 1
ATOM 1286 C C . ASN A 1 160 ? -11.445 -8.455 -1.312 1.00 97.38 160 ASN A C 1
ATOM 1288 O O . ASN A 1 160 ? -11.669 -9.66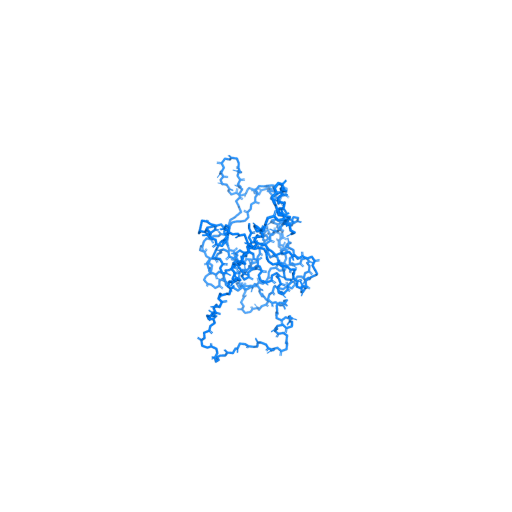6 -1.420 1.00 97.38 160 ASN A O 1
ATOM 1292 N N . ARG A 1 161 ? -12.130 -7.526 -1.994 1.00 96.06 161 ARG A N 1
ATOM 1293 C CA . ARG A 1 161 ? -13.206 -7.858 -2.934 1.00 96.06 161 ARG A CA 1
ATOM 1294 C C . ARG A 1 161 ? -12.693 -8.651 -4.138 1.00 96.06 161 ARG A C 1
ATOM 1296 O O . ARG A 1 161 ? -13.317 -9.640 -4.511 1.00 96.06 161 ARG A O 1
ATOM 1303 N N . LEU A 1 162 ? -11.599 -8.215 -4.762 1.00 96.62 162 LEU A N 1
ATOM 1304 C CA . LEU A 1 162 ? -11.112 -8.787 -6.025 1.00 96.62 162 LEU A CA 1
ATOM 1305 C C . LEU A 1 162 ? -10.138 -9.958 -5.832 1.00 96.62 162 LEU A C 1
ATOM 1307 O O . LEU A 1 162 ? -10.055 -10.835 -6.689 1.00 96.62 162 LEU A O 1
ATOM 1311 N N . CYS A 1 163 ? -9.423 -10.001 -4.710 1.00 97.56 163 CYS A N 1
ATOM 1312 C CA . CYS A 1 163 ? -8.384 -10.986 -4.404 1.00 97.56 163 CYS A CA 1
ATOM 1313 C C . CYS A 1 163 ? -8.842 -12.101 -3.459 1.00 97.56 163 CYS A C 1
ATOM 1315 O O . CYS A 1 163 ? -8.004 -12.781 -2.870 1.00 97.56 163 CYS A O 1
ATOM 1317 N N . ASN A 1 164 ? -10.152 -12.320 -3.298 1.00 97.12 164 ASN A N 1
ATOM 1318 C CA . ASN A 1 164 ? -10.704 -13.330 -2.384 1.00 97.12 164 ASN A CA 1
ATOM 1319 C C . ASN A 1 164 ? -10.156 -13.201 -0.948 1.00 97.12 164 ASN A C 1
ATOM 1321 O O . ASN A 1 164 ? -9.857 -14.206 -0.306 1.00 97.12 164 ASN A O 1
ATOM 1325 N N . GLN A 1 165 ? -9.993 -11.964 -0.462 1.00 97.44 165 GLN A N 1
ATOM 1326 C CA . GLN A 1 165 ? -9.474 -11.649 0.880 1.00 97.44 165 GLN A CA 1
ATOM 1327 C C . GLN A 1 165 ? -8.063 -12.194 1.174 1.00 97.44 165 GLN A C 1
ATOM 1329 O O . GLN A 1 165 ? -7.665 -12.314 2.337 1.00 97.44 165 GLN A O 1
ATOM 1334 N N . ARG A 1 166 ? -7.297 -12.542 0.136 1.00 98.00 166 ARG A N 1
ATOM 1335 C CA . ARG A 1 166 ? -5.862 -12.806 0.268 1.00 98.00 166 ARG A CA 1
ATOM 1336 C C . ARG A 1 166 ? -5.144 -11.513 0.637 1.00 98.00 166 ARG A C 1
ATOM 1338 O O . ARG A 1 166 ? -5.629 -10.432 0.312 1.00 98.00 166 ARG A O 1
ATOM 1345 N N . SER A 1 167 ? -4.018 -11.637 1.327 1.00 98.38 167 SER A N 1
ATOM 1346 C CA . SER A 1 167 ? -3.144 -10.496 1.585 1.00 98.38 167 SER A CA 1
ATOM 1347 C C . SER A 1 167 ? -2.394 -10.089 0.324 1.00 98.38 167 SER A C 1
ATOM 1349 O O . SER A 1 167 ? -2.083 -10.935 -0.524 1.00 98.38 167 SER A O 1
ATOM 1351 N N . VAL A 1 168 ? -2.034 -8.807 0.224 1.00 98.50 168 VAL A N 1
ATOM 1352 C CA . VAL A 1 168 ? -1.178 -8.326 -0.868 1.00 98.50 168 VAL A CA 1
ATOM 1353 C C . VAL A 1 168 ? 0.115 -9.140 -0.936 1.00 98.50 168 VAL A C 1
ATOM 1355 O O . VAL A 1 168 ? 0.519 -9.552 -2.023 1.00 98.50 168 VAL A O 1
ATOM 1358 N N . TRP A 1 169 ? 0.735 -9.441 0.211 1.00 97.94 169 TRP A N 1
ATOM 1359 C CA . TRP A 1 169 ? 1.952 -10.254 0.255 1.00 97.94 169 TRP A CA 1
ATOM 1360 C C . TRP A 1 169 ? 1.755 -11.656 -0.337 1.00 97.94 169 TRP A C 1
ATOM 1362 O O . TRP A 1 169 ? 2.596 -12.121 -1.103 1.00 97.94 169 TRP A O 1
ATOM 1372 N N . ASP A 1 170 ? 0.637 -12.322 -0.042 1.00 98.12 170 ASP A N 1
ATOM 1373 C CA . ASP A 1 170 ? 0.322 -13.649 -0.584 1.00 98.12 170 ASP A CA 1
ATOM 1374 C C . ASP A 1 170 ? 0.136 -13.624 -2.116 1.00 98.12 170 ASP A C 1
ATOM 1376 O O . ASP A 1 170 ? 0.674 -14.477 -2.832 1.00 98.12 170 ASP A O 1
ATOM 1380 N N . VAL A 1 171 ? -0.546 -12.602 -2.648 1.00 98.38 171 VAL A N 1
ATOM 1381 C CA . VAL A 1 171 ? -0.684 -12.410 -4.104 1.00 98.38 171 VAL A CA 1
ATOM 1382 C C . VAL A 1 171 ? 0.685 -12.221 -4.762 1.00 98.38 171 VAL A C 1
ATOM 1384 O O . VAL A 1 171 ? 0.979 -12.882 -5.760 1.00 98.38 171 VAL A O 1
ATOM 1387 N N . ILE A 1 172 ? 1.550 -11.387 -4.177 1.00 98.00 172 ILE A N 1
ATOM 1388 C CA . ILE A 1 172 ? 2.911 -11.146 -4.677 1.00 98.00 172 ILE A CA 1
ATOM 1389 C C . ILE A 1 172 ? 3.737 -12.436 -4.657 1.00 98.00 172 ILE A C 1
ATOM 1391 O O . ILE A 1 172 ? 4.345 -12.791 -5.668 1.00 98.00 172 ILE A O 1
ATOM 1395 N N . MET A 1 173 ? 3.733 -13.171 -3.543 1.00 96.69 173 MET A N 1
ATOM 1396 C CA . MET A 1 173 ? 4.503 -14.412 -3.387 1.00 96.69 173 MET A CA 1
ATOM 1397 C C . MET A 1 173 ? 4.037 -15.538 -4.316 1.00 96.69 173 MET A C 1
ATOM 1399 O O . MET A 1 173 ? 4.817 -16.436 -4.632 1.00 96.69 173 MET A O 1
ATOM 1403 N N . SER A 1 174 ? 2.789 -15.474 -4.779 1.00 96.56 174 SER A N 1
ATOM 1404 C CA . SER A 1 174 ? 2.219 -16.404 -5.760 1.00 96.56 174 SER A CA 1
ATOM 1405 C C . SER A 1 174 ? 2.412 -15.963 -7.212 1.00 96.56 174 SER A C 1
ATOM 1407 O O . SER A 1 174 ? 1.988 -16.665 -8.126 1.00 96.56 174 SER A O 1
ATOM 1409 N N . SER A 1 175 ? 2.999 -14.789 -7.450 1.00 96.75 175 SER A N 1
ATOM 1410 C CA . SER A 1 175 ? 3.262 -14.302 -8.803 1.00 96.75 175 SER A CA 1
ATOM 1411 C C . SER A 1 175 ? 4.450 -15.029 -9.436 1.00 96.75 175 SER A C 1
ATOM 1413 O O . SER A 1 175 ? 5.322 -15.547 -8.738 1.00 96.75 175 SER A O 1
ATOM 1415 N N . ALA A 1 176 ? 4.557 -14.978 -10.766 1.00 95.94 176 ALA A N 1
ATOM 1416 C CA . ALA A 1 176 ? 5.681 -15.559 -11.507 1.00 95.94 176 ALA A CA 1
ATOM 1417 C C . ALA A 1 176 ? 7.063 -15.008 -11.091 1.00 95.94 176 ALA A C 1
ATOM 1419 O O . ALA A 1 176 ? 8.084 -15.600 -11.433 1.00 95.94 176 ALA A O 1
ATOM 1420 N N . ASP A 1 177 ? 7.103 -13.885 -10.366 1.00 95.69 177 ASP A N 1
ATOM 1421 C CA . ASP A 1 177 ? 8.338 -13.308 -9.838 1.00 95.69 177 ASP A CA 1
ATOM 1422 C C . ASP A 1 177 ? 8.871 -14.054 -8.612 1.00 95.69 177 ASP A C 1
ATOM 1424 O O . ASP A 1 177 ? 10.066 -13.972 -8.345 1.00 95.69 177 ASP A O 1
ATOM 1428 N N . PHE A 1 178 ? 8.020 -14.753 -7.857 1.00 95.88 178 PHE A N 1
ATOM 1429 C CA . PHE A 1 178 ? 8.384 -15.334 -6.558 1.00 95.88 178 PHE A CA 1
ATOM 1430 C C . PHE A 1 178 ? 7.924 -16.777 -6.363 1.00 95.88 178 PHE A C 1
ATOM 1432 O O . PHE A 1 178 ? 8.503 -17.484 -5.531 1.00 95.88 178 PHE A O 1
ATOM 1439 N N . GLU A 1 179 ? 6.933 -17.230 -7.132 1.00 95.62 179 GLU A N 1
ATOM 1440 C CA . GLU A 1 179 ? 6.416 -18.590 -7.060 1.00 95.62 179 GLU A CA 1
ATOM 1441 C C . GLU A 1 179 ? 7.565 -19.597 -7.205 1.00 95.62 179 GLU A C 1
ATOM 1443 O O . GLU A 1 179 ? 8.507 -19.402 -7.976 1.00 95.62 179 GLU A O 1
ATOM 1448 N N . ASN A 1 180 ? 7.521 -20.682 -6.432 1.00 93.50 180 ASN A N 1
ATOM 1449 C CA . ASN A 1 180 ? 8.567 -21.710 -6.405 1.00 93.50 180 ASN A CA 1
ATOM 1450 C C . ASN A 1 180 ? 9.965 -21.197 -6.002 1.00 93.50 180 ASN A C 1
ATOM 1452 O O . ASN A 1 180 ? 10.965 -21.870 -6.251 1.00 93.50 180 ASN A O 1
ATOM 1456 N N . GLY A 1 181 ? 10.058 -20.022 -5.369 1.00 91.00 181 GLY A N 1
ATOM 1457 C CA . GLY A 1 181 ? 11.321 -19.481 -4.869 1.00 91.00 181 GLY A CA 1
ATOM 1458 C C . GLY A 1 181 ? 12.277 -19.019 -5.970 1.00 91.00 181 GLY A C 1
ATOM 1459 O O . GLY A 1 181 ? 13.476 -18.909 -5.725 1.00 91.00 181 GLY A O 1
ATOM 1460 N N . VAL A 1 182 ? 11.773 -18.723 -7.173 1.00 93.50 182 VAL A N 1
ATOM 1461 C CA . VAL A 1 182 ? 12.608 -18.286 -8.312 1.00 93.50 182 VAL A CA 1
ATOM 1462 C C . VAL A 1 182 ? 13.402 -17.007 -8.028 1.00 93.50 182 VAL A C 1
ATOM 1464 O O . VAL A 1 182 ? 14.452 -16.791 -8.630 1.00 93.50 182 VAL A O 1
ATOM 1467 N N . ASN A 1 183 ? 12.935 -16.192 -7.081 1.00 90.19 183 ASN A N 1
ATOM 1468 C CA . ASN A 1 183 ? 13.593 -14.971 -6.630 1.00 90.19 183 ASN A CA 1
ATOM 1469 C C . ASN A 1 183 ? 13.739 -14.933 -5.099 1.00 90.19 183 ASN A C 1
ATOM 1471 O O . ASN A 1 183 ? 13.332 -13.980 -4.434 1.00 90.19 183 ASN A O 1
ATOM 1475 N N . SER A 1 184 ? 14.274 -16.007 -4.511 1.00 88.25 184 SER A N 1
ATOM 1476 C CA . SER A 1 184 ? 14.595 -16.023 -3.081 1.00 88.25 184 SER A CA 1
ATOM 1477 C C . SER A 1 184 ? 15.620 -14.939 -2.708 1.00 88.25 184 SER A C 1
ATOM 1479 O O . SER A 1 184 ? 16.505 -14.629 -3.513 1.00 88.25 184 SER A O 1
ATOM 1481 N N . PRO A 1 185 ? 15.563 -14.396 -1.474 1.00 85.12 185 PRO A N 1
ATOM 1482 C CA . PRO A 1 185 ? 16.536 -13.419 -1.000 1.00 85.12 185 PRO A CA 1
ATOM 1483 C C . PRO A 1 185 ? 17.974 -13.913 -1.188 1.00 85.12 185 PRO A C 1
ATOM 1485 O O . PRO A 1 185 ? 18.367 -14.955 -0.663 1.00 85.12 185 PRO A O 1
ATOM 1488 N N . ASN A 1 186 ? 18.771 -13.155 -1.938 1.00 85.69 186 ASN A N 1
ATOM 1489 C CA . ASN A 1 186 ? 20.167 -13.481 -2.187 1.00 85.69 186 ASN A CA 1
ATOM 1490 C C . ASN A 1 186 ? 21.063 -12.672 -1.245 1.00 85.69 186 ASN A C 1
ATOM 1492 O O . ASN A 1 186 ? 21.308 -11.487 -1.470 1.00 85.69 186 ASN A O 1
ATOM 1496 N N . SER A 1 187 ? 21.594 -13.336 -0.219 1.00 86.38 187 SER A N 1
ATOM 1497 C CA . SER A 1 187 ? 22.494 -12.737 0.775 1.00 86.38 187 SER A CA 1
ATOM 1498 C C . SER A 1 187 ? 23.817 -12.219 0.198 1.00 86.38 187 SER A C 1
ATOM 1500 O O . SER A 1 187 ? 24.526 -11.480 0.875 1.00 86.38 187 SER A O 1
ATOM 1502 N N . ASN A 1 188 ? 24.152 -12.565 -1.050 1.00 89.19 188 ASN A N 1
ATOM 1503 C CA . ASN A 1 188 ? 25.348 -12.069 -1.731 1.00 89.19 188 ASN A CA 1
ATOM 1504 C C . ASN A 1 188 ? 25.132 -10.707 -2.416 1.00 89.19 188 ASN A C 1
ATOM 1506 O O . ASN A 1 188 ? 26.098 -10.105 -2.889 1.00 89.19 188 ASN A O 1
ATOM 1510 N N . ILE A 1 189 ? 23.892 -10.208 -2.505 1.00 84.50 189 ILE A N 1
ATOM 1511 C CA . ILE A 1 189 ? 23.616 -8.873 -3.046 1.00 84.50 189 ILE A CA 1
ATOM 1512 C C . ILE A 1 189 ? 23.990 -7.837 -1.983 1.00 84.50 189 ILE A C 1
ATOM 1514 O O . ILE A 1 189 ? 23.240 -7.576 -1.049 1.00 84.50 189 ILE A O 1
ATOM 1518 N N . ALA A 1 190 ? 25.167 -7.233 -2.144 1.00 83.12 190 ALA A N 1
ATOM 1519 C CA . ALA A 1 190 ? 25.690 -6.238 -1.206 1.00 83.12 190 ALA A CA 1
ATOM 1520 C C . ALA A 1 190 ? 25.007 -4.861 -1.317 1.00 83.12 190 ALA A C 1
ATOM 1522 O O . ALA A 1 190 ? 25.097 -4.055 -0.395 1.00 83.12 190 ALA A O 1
ATOM 1523 N N . SER A 1 191 ? 24.364 -4.560 -2.450 1.00 86.69 191 SER A N 1
ATOM 1524 C CA . SER A 1 191 ? 23.679 -3.286 -2.674 1.00 86.69 191 SER A CA 1
ATOM 1525 C C . SER A 1 191 ? 22.522 -3.443 -3.651 1.00 86.69 191 SER A C 1
ATOM 1527 O O . SER A 1 191 ? 22.666 -4.061 -4.705 1.00 86.69 191 SER A O 1
ATOM 1529 N N . THR A 1 192 ? 21.390 -2.835 -3.311 1.00 84.56 192 THR A N 1
ATOM 1530 C CA . THR A 1 192 ? 20.202 -2.703 -4.165 1.00 84.56 192 THR A CA 1
ATOM 1531 C C . THR A 1 192 ? 20.125 -1.330 -4.841 1.00 84.56 192 THR A C 1
ATOM 1533 O O . THR A 1 192 ? 19.118 -1.009 -5.470 1.00 84.56 192 THR A O 1
ATOM 1536 N N . ALA A 1 193 ? 21.178 -0.507 -4.736 1.00 87.25 193 ALA A N 1
ATOM 1537 C CA . ALA A 1 193 ? 21.220 0.813 -5.356 1.00 87.25 193 ALA A CA 1
ATOM 1538 C C . ALA A 1 193 ? 21.227 0.694 -6.898 1.00 87.25 193 ALA A C 1
ATOM 1540 O O . ALA A 1 193 ? 22.171 0.130 -7.464 1.00 87.25 193 ALA A O 1
ATOM 1541 N N . PRO A 1 194 ? 20.209 1.221 -7.604 1.00 83.44 194 PRO A N 1
ATOM 1542 C CA . PRO A 1 194 ? 20.133 1.110 -9.056 1.00 83.44 194 PRO A CA 1
ATOM 1543 C C . PRO A 1 194 ? 21.170 2.005 -9.746 1.00 83.44 194 PRO A C 1
ATOM 1545 O O . PRO A 1 194 ? 21.455 3.119 -9.309 1.00 83.44 194 PRO A O 1
ATOM 1548 N N . THR A 1 195 ? 21.698 1.539 -10.880 1.00 87.44 195 THR A N 1
ATOM 1549 C CA . THR A 1 195 ? 22.533 2.356 -11.773 1.00 87.44 195 THR A CA 1
ATOM 1550 C C . THR A 1 195 ? 21.683 2.873 -12.927 1.00 87.44 195 THR A C 1
ATOM 1552 O O . THR A 1 195 ? 21.185 2.093 -13.737 1.00 87.44 195 THR A O 1
ATOM 1555 N N . PHE A 1 196 ? 21.529 4.192 -13.028 1.00 85.25 196 PHE A N 1
ATOM 1556 C CA . PHE A 1 196 ? 20.764 4.811 -14.108 1.00 85.25 196 PHE A CA 1
ATOM 1557 C C . PHE A 1 196 ? 21.666 5.177 -15.285 1.00 85.25 196 PHE A C 1
ATOM 1559 O O . PHE A 1 196 ? 22.689 5.841 -15.122 1.00 85.25 196 PHE A O 1
ATOM 1566 N N . LYS A 1 197 ? 21.246 4.796 -16.495 1.00 88.44 197 LYS A N 1
ATOM 1567 C CA . LYS A 1 197 ? 21.826 5.283 -17.749 1.00 88.44 197 LYS A CA 1
ATOM 1568 C C . LYS A 1 197 ? 20.799 6.154 -18.458 1.00 88.44 197 LYS A C 1
ATOM 1570 O O . LYS A 1 197 ? 19.830 5.651 -19.020 1.00 88.44 197 LYS A O 1
ATOM 1575 N N . PHE A 1 198 ? 21.031 7.459 -18.452 1.00 80.81 198 PHE A N 1
ATOM 1576 C CA . PHE A 1 198 ? 20.197 8.400 -19.188 1.00 80.81 198 PHE A CA 1
ATOM 1577 C C . PHE A 1 198 ? 20.577 8.366 -20.667 1.00 80.81 198 PHE A C 1
ATOM 1579 O O . PHE A 1 198 ? 21.735 8.574 -21.031 1.00 80.81 198 PHE A O 1
ATOM 1586 N N . VAL A 1 199 ? 19.596 8.088 -21.522 1.00 83.62 199 VAL A N 1
ATOM 1587 C CA . VAL A 1 199 ? 19.735 8.171 -22.976 1.00 83.62 199 VAL A CA 1
ATOM 1588 C C . VAL A 1 199 ? 18.758 9.222 -23.475 1.00 83.62 199 VAL A C 1
ATOM 1590 O O . VAL A 1 199 ? 17.551 9.094 -23.301 1.00 83.62 199 VAL A O 1
ATOM 1593 N N . GLN A 1 200 ? 19.283 10.296 -24.055 1.00 78.69 200 GLN A N 1
ATOM 1594 C CA . GLN A 1 200 ? 18.463 11.329 -24.671 1.00 78.69 200 GLN A CA 1
ATOM 1595 C C . GLN A 1 200 ? 18.519 11.140 -26.188 1.00 78.69 200 GLN A C 1
ATOM 1597 O O . GLN A 1 200 ? 19.626 11.043 -26.733 1.00 78.69 200 GLN A O 1
ATOM 1602 N N . PRO A 1 201 ? 17.374 11.075 -26.891 1.00 75.69 201 PRO A N 1
ATOM 1603 C CA . PRO A 1 201 ? 17.391 11.145 -28.343 1.00 75.69 201 PRO A CA 1
ATOM 1604 C C . PRO A 1 201 ? 18.071 12.454 -28.754 1.00 75.69 201 PRO A C 1
ATOM 1606 O O . PRO A 1 201 ? 17.764 13.522 -28.220 1.00 75.69 201 PRO A O 1
ATOM 1609 N N . GLN A 1 202 ? 19.034 12.368 -29.673 1.00 76.50 202 GLN A N 1
ATOM 1610 C CA . GLN A 1 202 ? 19.648 13.556 -30.262 1.00 76.50 202 GLN A CA 1
ATOM 1611 C C . GLN A 1 202 ? 18.533 14.420 -30.859 1.00 76.50 202 GLN A C 1
ATOM 1613 O O . GLN A 1 202 ? 17.661 13.906 -31.557 1.00 76.50 202 GLN A O 1
ATOM 1618 N N . VAL A 1 203 ? 18.552 15.725 -30.577 1.00 74.38 203 VAL A N 1
ATOM 1619 C CA . VAL A 1 203 ? 17.622 16.671 -31.202 1.00 74.38 203 VAL A CA 1
ATOM 1620 C C . VAL A 1 203 ? 17.756 16.510 -32.715 1.00 74.38 203 VAL A C 1
ATOM 1622 O O . VAL A 1 203 ? 18.863 16.638 -33.244 1.00 74.38 203 VAL A O 1
ATOM 1625 N N . ASN A 1 204 ? 16.653 16.198 -33.402 1.00 72.00 204 ASN A N 1
ATOM 1626 C CA . ASN A 1 204 ? 16.646 16.077 -34.857 1.00 72.00 204 ASN A CA 1
ATOM 1627 C C . ASN A 1 204 ? 17.210 17.373 -35.457 1.00 72.00 204 ASN A C 1
ATOM 1629 O O . ASN A 1 204 ? 16.617 18.444 -35.322 1.00 72.00 204 ASN A O 1
ATOM 1633 N N . LYS A 1 205 ? 18.384 17.291 -36.091 1.00 70.19 205 LYS A N 1
ATOM 1634 C CA . LYS A 1 205 ? 18.953 18.411 -36.842 1.00 70.19 205 LYS A CA 1
ATOM 1635 C C . LYS A 1 205 ? 18.270 18.447 -38.201 1.00 70.19 205 LYS A C 1
ATOM 1637 O O . LYS A 1 205 ? 18.597 17.656 -39.080 1.00 70.19 205 LYS A O 1
ATOM 1642 N N . PHE A 1 206 ? 17.323 19.360 -38.367 1.00 75.88 206 PHE A N 1
ATOM 1643 C CA . PHE A 1 206 ? 16.730 19.632 -39.669 1.00 75.88 206 PHE A CA 1
ATOM 1644 C C . PHE A 1 206 ? 17.678 20.535 -40.464 1.00 75.88 206 PHE A C 1
ATOM 1646 O O . PHE A 1 206 ? 17.989 21.645 -40.034 1.00 75.88 206 PHE A O 1
ATOM 1653 N N . VAL A 1 207 ? 18.156 20.057 -41.613 1.00 76.94 207 VAL A N 1
ATOM 1654 C CA . VAL A 1 207 ? 18.915 20.869 -42.573 1.00 76.94 207 VAL A CA 1
ATOM 1655 C C . VAL A 1 207 ? 17.996 21.165 -43.749 1.00 76.94 207 VAL A C 1
ATOM 1657 O O . VAL A 1 207 ? 17.605 20.257 -44.478 1.00 76.94 207 VAL A O 1
ATOM 1660 N N . LEU A 1 208 ? 17.643 22.437 -43.921 1.00 75.56 208 LEU A N 1
ATOM 1661 C CA . LEU A 1 208 ? 16.870 22.901 -45.066 1.00 75.56 208 LEU A CA 1
ATOM 1662 C C . LEU A 1 208 ? 17.838 23.337 -46.168 1.00 75.56 208 LEU A C 1
ATOM 1664 O O . LEU A 1 208 ? 18.532 24.342 -46.025 1.00 75.56 208 LEU A O 1
ATOM 1668 N N . VAL A 1 209 ? 17.883 22.581 -47.262 1.00 74.69 209 VAL A N 1
ATOM 1669 C CA . VAL A 1 209 ? 18.637 22.955 -48.464 1.00 74.69 209 VAL A CA 1
ATOM 1670 C C . VAL A 1 209 ? 17.652 23.519 -49.482 1.00 74.69 209 VAL A C 1
ATOM 1672 O O . VAL A 1 209 ? 16.718 22.832 -49.888 1.00 74.69 209 VAL A O 1
ATOM 1675 N N . LEU A 1 210 ? 17.844 24.781 -49.864 1.00 76.50 210 LEU A N 1
ATOM 1676 C CA . LEU A 1 210 ? 16.991 25.505 -50.807 1.00 76.50 210 LEU A CA 1
ATOM 1677 C C . LEU A 1 210 ? 17.762 25.775 -52.100 1.00 76.50 210 LEU A C 1
ATOM 1679 O O . LEU A 1 210 ? 18.862 26.326 -52.057 1.00 76.50 210 LEU A O 1
ATOM 1683 N N . ASP A 1 211 ? 17.171 25.417 -53.240 1.00 73.31 211 ASP A N 1
ATOM 1684 C CA . ASP A 1 211 ? 17.693 25.809 -54.550 1.00 73.31 211 ASP A CA 1
ATOM 1685 C C . ASP A 1 211 ? 17.420 27.302 -54.802 1.00 73.31 211 ASP A C 1
ATOM 1687 O O . ASP A 1 211 ? 16.286 27.769 -54.677 1.00 73.31 211 ASP A O 1
ATOM 1691 N N . ILE A 1 212 ? 18.472 28.038 -55.161 1.00 76.25 212 ILE A N 1
ATOM 1692 C CA . ILE A 1 212 ? 18.437 29.466 -55.513 1.00 76.25 212 ILE A CA 1
ATOM 1693 C C . ILE A 1 212 ? 18.759 29.707 -56.997 1.00 76.25 212 ILE A C 1
ATOM 1695 O O . ILE A 1 212 ? 19.072 30.829 -57.395 1.00 76.25 212 ILE A O 1
ATOM 1699 N N . SER A 1 213 ? 18.723 28.659 -57.825 1.00 80.31 213 SER A N 1
ATOM 1700 C CA . SER A 1 213 ? 18.961 28.756 -59.263 1.00 80.31 213 SER A CA 1
ATOM 1701 C C . SER A 1 213 ? 17.978 29.716 -59.945 1.00 80.31 213 SER A C 1
ATOM 1703 O O . SER A 1 213 ? 16.853 29.932 -59.493 1.00 80.31 213 SER A O 1
ATOM 1705 N N . GLY A 1 214 ? 18.368 30.271 -61.099 1.00 77.06 214 GLY A N 1
ATOM 1706 C CA . GLY A 1 214 ? 17.527 31.210 -61.858 1.00 77.06 214 GLY A CA 1
ATOM 1707 C C . GLY A 1 214 ? 16.152 30.652 -62.262 1.00 77.06 214 GLY A C 1
ATOM 1708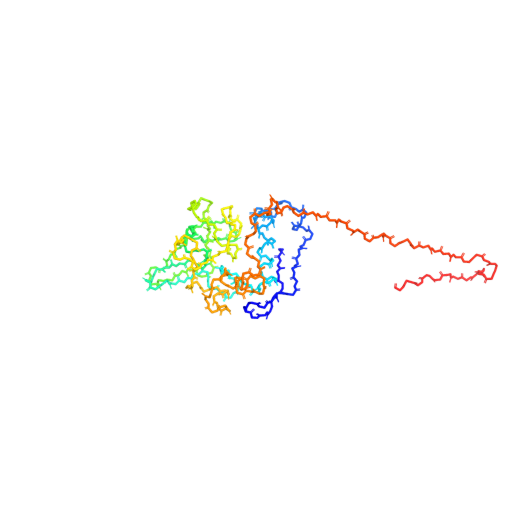 O O . GLY A 1 214 ? 15.235 31.425 -62.527 1.00 77.06 214 GLY A O 1
ATOM 1709 N N . SER A 1 215 ? 15.979 29.324 -62.245 1.00 76.06 215 SER A N 1
ATOM 1710 C CA . SER A 1 215 ? 14.700 28.642 -62.497 1.00 76.06 215 SER A CA 1
ATOM 1711 C C . SER A 1 215 ? 13.651 28.838 -61.384 1.00 76.06 215 SER A C 1
ATOM 1713 O O . SER A 1 215 ? 12.458 28.600 -61.605 1.00 76.06 215 SER A O 1
ATOM 1715 N N . MET A 1 216 ? 14.090 29.316 -60.213 1.00 72.88 216 MET A N 1
ATOM 1716 C CA . MET A 1 216 ? 13.268 29.600 -59.033 1.00 72.88 216 MET A CA 1
ATOM 1717 C C . MET A 1 216 ? 12.791 31.058 -58.957 1.00 72.88 216 MET A C 1
ATOM 1719 O O . MET A 1 216 ? 11.991 31.404 -58.086 1.00 72.88 216 MET A O 1
ATOM 1723 N N . ASN A 1 217 ? 13.240 31.925 -59.869 1.00 73.38 217 ASN A N 1
ATOM 1724 C CA . ASN A 1 217 ? 12.925 33.349 -59.822 1.00 73.38 217 ASN A CA 1
ATOM 1725 C C . ASN A 1 217 ? 11.418 33.601 -60.055 1.00 73.38 217 ASN A C 1
ATOM 1727 O O . ASN A 1 217 ? 10.847 33.145 -61.046 1.00 73.38 217 ASN A O 1
ATOM 1731 N N . GLY A 1 218 ? 10.765 34.315 -59.132 1.00 68.50 218 GLY A N 1
ATOM 1732 C CA . GLY A 1 218 ? 9.331 34.638 -59.196 1.00 68.50 218 GLY A CA 1
ATOM 1733 C C . GLY A 1 218 ? 8.364 33.554 -58.691 1.00 68.50 218 GLY A C 1
ATOM 1734 O O . GLY A 1 218 ? 7.153 33.727 -58.826 1.00 68.50 218 GLY A O 1
ATOM 1735 N N . LYS A 1 219 ? 8.851 32.450 -58.101 1.00 68.69 219 LYS A N 1
ATOM 1736 C CA . LYS A 1 219 ? 8.005 31.396 -57.505 1.00 68.69 219 LYS A CA 1
ATOM 1737 C C . LYS A 1 219 ? 8.092 31.410 -55.974 1.00 68.69 219 LYS A C 1
ATOM 1739 O O . LYS A 1 219 ? 9.180 31.407 -55.412 1.00 68.69 219 LYS A O 1
ATOM 1744 N N . ASN A 1 220 ? 6.943 31.376 -55.293 1.00 62.09 220 ASN A N 1
ATOM 1745 C CA . ASN A 1 220 ? 6.886 31.259 -53.832 1.00 62.09 220 ASN A CA 1
ATOM 1746 C C . ASN A 1 220 ? 7.167 29.814 -53.395 1.00 62.09 220 ASN A C 1
ATOM 1748 O O . ASN A 1 220 ? 6.366 28.916 -53.666 1.00 62.09 220 ASN A O 1
ATOM 1752 N N . SER A 1 221 ? 8.268 29.595 -52.677 1.00 62.72 221 SER A N 1
ATOM 1753 C CA . SER A 1 221 ? 8.594 28.296 -52.081 1.00 62.72 221 SER A CA 1
ATOM 1754 C C . SER A 1 221 ? 7.708 28.035 -50.858 1.00 62.72 221 SER A C 1
ATOM 1756 O O . SER A 1 221 ? 7.797 28.745 -49.857 1.00 62.72 221 SER A O 1
ATOM 1758 N N . LYS A 1 222 ? 6.839 27.019 -50.925 1.00 57.56 222 LYS A N 1
ATOM 1759 C CA . LYS A 1 222 ? 6.056 26.539 -49.775 1.00 57.56 222 LYS A CA 1
ATOM 1760 C C . LYS A 1 222 ? 6.806 25.405 -49.086 1.00 57.56 222 LYS A C 1
ATOM 1762 O O . LYS A 1 222 ? 7.105 24.394 -49.712 1.00 57.56 222 LYS A O 1
ATOM 1767 N N . ILE A 1 223 ? 7.080 25.574 -47.797 1.00 57.31 223 ILE A N 1
ATOM 1768 C CA . ILE A 1 223 ? 7.611 24.512 -46.941 1.00 57.31 223 ILE A CA 1
ATOM 1769 C C . ILE A 1 223 ? 6.409 23.747 -46.388 1.00 57.31 223 ILE A C 1
ATOM 1771 O O . ILE A 1 223 ? 5.628 24.298 -45.613 1.00 57.31 223 ILE A O 1
ATOM 1775 N N . CYS A 1 224 ? 6.234 22.499 -46.816 1.00 49.53 224 CYS A N 1
ATOM 1776 C CA . CYS A 1 224 ? 5.259 21.588 -46.226 1.00 49.53 224 CYS A CA 1
ATOM 1777 C C . CYS A 1 224 ? 5.958 20.767 -45.141 1.00 49.53 224 CYS A C 1
ATOM 1779 O O . CYS A 1 224 ? 6.919 20.058 -45.433 1.00 49.53 224 CYS A O 1
ATOM 1781 N N . TYR A 1 225 ? 5.477 20.876 -43.905 1.00 49.06 225 TYR A N 1
ATOM 1782 C CA . TYR A 1 225 ? 5.833 19.961 -42.826 1.00 49.06 225 TYR A CA 1
ATOM 1783 C C . TYR A 1 225 ? 4.871 18.767 -42.880 1.00 49.06 225 TYR A C 1
ATOM 1785 O O . TYR A 1 225 ? 3.664 18.973 -43.023 1.00 49.06 225 TYR A O 1
ATOM 1793 N N . LEU A 1 226 ? 5.413 17.549 -42.815 1.00 39.78 226 LEU A N 1
ATOM 1794 C CA . LEU A 1 226 ? 4.673 16.319 -42.517 1.00 39.78 226 LEU A CA 1
ATOM 1795 C C . LEU A 1 226 ? 4.844 15.997 -41.034 1.00 39.78 226 LEU A C 1
ATOM 1797 O O . LEU A 1 226 ? 5.989 16.158 -40.549 1.00 39.78 226 LEU A O 1
#

Sequence (226 aa):
MPYTLQYGQCGDPGKYIHLTPNYILSNDIVQSFGPKGKTIVHEWAHLRWGVYDESATEGYDEFYYDTNGKLEATRCPVSLNGENIAIDWKTGEMKPCQMDQHTNWVPGANCTFIPYENQDPMLSSSMMSHQYIDQIFTFCHDDPNDPVNQHNKKAPNEHNRLCNQRSVWDVIMSSADFENGVNSPNSNIASTAPTFKFVQPQVNKFVLVLDISGSMNGKNSKICYL